Protein AF-A0A366DPI9-F1 (afdb_monomer_lite)

Sequence (278 aa):
MVLIVDHRTVINDPAIQSYIDTGQIQLIRKELDTPDYPHHEPIKYLRMPPGSEDGGTAWMDDLPVRYVDGQRGFDRRIMEELAAVGVPCYTLGDLANGPRTIPQGIPIFVDWLADLEKRIPGPESEHRAIIRSGLIRNLIDPAARGNQQAIDLLIAQMRRQPPLPTRTQDWACLALRTIATGKNFDQIAGLLAELPVGSPTIPLVEYLGKVKTARSRDIAVKYLGGPTREAAIKALVQMKAPDVRHLIEPFLDDPHPPVRKQALRAMEKLPPPEPAPA

pLDDT: mean 91.09, std 12.17, range [36.0, 98.88]

Structure (mmCIF, N/CA/C/O backbone):
data_AF-A0A366DPI9-F1
#
_entry.id   AF-A0A366DPI9-F1
#
loop_
_atom_site.group_PDB
_atom_site.id
_atom_site.type_symbol
_atom_site.label_atom_id
_atom_site.label_alt_id
_atom_site.label_comp_id
_atom_site.label_asym_id
_atom_site.label_entity_id
_atom_site.label_seq_id
_atom_site.pdbx_PDB_ins_code
_atom_site.Cartn_x
_atom_site.Cartn_y
_atom_site.Cartn_z
_atom_site.occupancy
_atom_site.B_iso_or_equiv
_atom_site.auth_seq_id
_atom_site.auth_comp_id
_atom_site.auth_asym_id
_atom_site.auth_atom_id
_atom_site.pdbx_PDB_model_num
ATOM 1 N N . MET A 1 1 ? -17.548 -22.401 -43.531 1.00 85.62 1 MET A N 1
ATOM 2 C CA . MET A 1 1 ? -17.398 -21.999 -42.108 1.00 85.62 1 MET A CA 1
ATOM 3 C C . MET A 1 1 ? -16.762 -20.615 -42.073 1.00 85.62 1 MET A C 1
ATOM 5 O O . MET A 1 1 ? -15.995 -20.331 -42.979 1.00 85.62 1 MET A O 1
ATOM 9 N N . VAL A 1 2 ? -17.084 -19.739 -41.120 1.00 84.69 2 VAL A N 1
ATOM 10 C CA . VAL A 1 2 ? -16.477 -18.393 -41.051 1.00 84.69 2 VAL A CA 1
ATOM 11 C C . VAL A 1 2 ? -15.578 -18.324 -39.826 1.00 84.69 2 VAL A C 1
ATOM 13 O O . VAL A 1 2 ? -16.026 -18.633 -38.725 1.00 84.69 2 VAL A O 1
ATOM 16 N N . LEU A 1 3 ? -14.322 -17.937 -40.028 1.00 84.50 3 LEU A N 1
ATOM 17 C CA . LEU A 1 3 ? -13.358 -17.702 -38.960 1.00 84.50 3 LEU A CA 1
ATOM 18 C C . LEU A 1 3 ? -13.068 -16.201 -38.914 1.00 84.50 3 LEU A C 1
ATOM 20 O O . LEU A 1 3 ? -12.547 -15.645 -39.878 1.00 84.50 3 LEU A O 1
ATOM 24 N N . ILE A 1 4 ? -13.437 -15.545 -37.814 1.00 84.06 4 ILE A N 1
ATOM 25 C CA . ILE A 1 4 ? -13.185 -14.116 -37.601 1.00 84.06 4 ILE A CA 1
ATOM 26 C C . ILE A 1 4 ? -12.001 -13.985 -36.648 1.00 84.06 4 ILE A C 1
ATOM 28 O O . ILE A 1 4 ? -12.038 -14.543 -35.553 1.00 84.06 4 ILE A O 1
ATOM 32 N N . VAL A 1 5 ? -10.959 -13.263 -37.056 1.00 81.38 5 VAL A N 1
ATOM 33 C CA . VAL A 1 5 ? -9.752 -13.043 -36.242 1.00 81.38 5 VAL A CA 1
ATOM 34 C C . VAL A 1 5 ? -9.362 -11.573 -36.237 1.00 81.38 5 VAL A C 1
ATOM 36 O O . VAL A 1 5 ? -9.678 -10.844 -37.183 1.00 81.38 5 VAL A O 1
ATOM 39 N N . ASP A 1 6 ? -8.636 -11.160 -35.195 1.00 81.56 6 ASP A N 1
ATOM 40 C CA . ASP A 1 6 ? -7.966 -9.861 -35.193 1.00 81.56 6 ASP A CA 1
ATOM 41 C C . ASP A 1 6 ? -6.991 -9.764 -36.375 1.00 81.56 6 ASP A C 1
ATOM 43 O O . ASP A 1 6 ? -6.299 -10.736 -36.701 1.00 81.56 6 ASP A O 1
ATOM 47 N N . HIS A 1 7 ? -6.904 -8.589 -37.000 1.00 80.12 7 HIS A N 1
ATOM 48 C CA . HIS A 1 7 ? -6.021 -8.344 -38.141 1.00 80.12 7 HIS A CA 1
ATOM 49 C C . HIS A 1 7 ? -4.545 -8.705 -37.883 1.00 80.12 7 HIS A C 1
ATOM 51 O O . HIS A 1 7 ? -3.866 -9.125 -38.822 1.00 80.12 7 HIS A O 1
ATOM 57 N N . ARG A 1 8 ? -4.077 -8.629 -36.629 1.00 75.31 8 ARG A N 1
ATOM 58 C CA . ARG A 1 8 ? -2.708 -8.953 -36.183 1.00 75.31 8 ARG A CA 1
ATOM 59 C C . ARG A 1 8 ? -2.503 -10.433 -35.864 1.00 75.31 8 ARG A C 1
ATOM 61 O O . ARG A 1 8 ? -1.368 -10.865 -35.677 1.00 75.31 8 ARG A O 1
ATOM 68 N N . THR A 1 9 ? -3.572 -11.226 -35.796 1.00 79.19 9 THR A N 1
ATOM 69 C CA . THR A 1 9 ? -3.468 -12.656 -35.479 1.00 79.19 9 THR A CA 1
ATOM 70 C C . THR A 1 9 ? -2.803 -13.413 -36.629 1.00 79.19 9 THR A C 1
ATOM 72 O O . THR A 1 9 ? -3.271 -13.384 -37.776 1.00 79.19 9 THR A O 1
ATOM 75 N N . VAL A 1 10 ? -1.720 -14.127 -36.314 1.00 84.50 10 VAL A N 1
ATOM 76 C CA . VAL A 1 10 ? -1.028 -15.029 -37.243 1.00 84.50 10 VAL A CA 1
ATOM 77 C C . VAL A 1 10 ? -1.572 -16.447 -37.055 1.00 84.50 10 VAL A C 1
ATOM 79 O O . VAL A 1 10 ? -1.519 -16.993 -35.954 1.00 84.50 10 VAL A O 1
ATOM 82 N N . ILE A 1 11 ? -2.113 -17.043 -38.121 1.00 85.00 11 ILE A N 1
ATOM 83 C CA . ILE A 1 11 ? -2.592 -18.433 -38.114 1.00 85.00 11 ILE A CA 1
ATOM 84 C C . ILE A 1 11 ? -1.409 -19.331 -38.478 1.00 85.00 11 ILE A C 1
ATOM 86 O O . ILE A 1 11 ? -0.959 -19.320 -39.616 1.00 85.00 11 ILE A O 1
ATOM 90 N N . ASN A 1 12 ? -0.908 -20.092 -37.504 1.00 86.44 12 ASN A N 1
ATOM 91 C CA . ASN A 1 12 ? 0.262 -20.965 -37.671 1.00 86.44 12 ASN A CA 1
ATOM 92 C C . ASN A 1 12 ? -0.094 -22.458 -37.776 1.00 86.44 12 ASN A C 1
ATOM 94 O O . ASN A 1 12 ? 0.802 -23.293 -37.866 1.00 86.44 12 ASN A O 1
ATOM 98 N N . ASP A 1 13 ? -1.384 -22.805 -37.741 1.00 90.31 13 ASP A N 1
ATOM 99 C CA . ASP A 1 13 ? -1.842 -24.188 -37.874 1.00 90.31 13 ASP A CA 1
ATOM 100 C C . ASP A 1 13 ? -1.992 -24.565 -39.366 1.00 90.31 13 ASP A C 1
ATOM 102 O O . ASP A 1 13 ? -2.818 -23.961 -40.064 1.00 90.31 13 ASP A O 1
ATOM 106 N N . PRO A 1 14 ? -1.233 -25.558 -39.875 1.00 87.25 14 PRO A N 1
ATOM 107 C CA . PRO A 1 14 ? -1.253 -25.924 -41.292 1.00 87.25 14 PRO A CA 1
ATOM 108 C C . PRO A 1 14 ? -2.600 -26.468 -41.780 1.00 87.25 14 PRO A C 1
ATOM 110 O O . PRO A 1 14 ? -2.950 -26.285 -42.947 1.00 87.25 14 PRO A O 1
ATOM 113 N N . ALA A 1 15 ? -3.368 -27.132 -40.911 1.00 89.62 15 ALA A N 1
ATOM 114 C CA . ALA A 1 15 ? -4.671 -27.677 -41.274 1.00 89.62 15 ALA A CA 1
ATOM 115 C C . ALA A 1 15 ? -5.698 -26.549 -41.426 1.00 89.62 15 ALA A C 1
ATOM 117 O O . ALA A 1 15 ? -6.449 -26.520 -42.400 1.00 89.62 15 ALA A O 1
ATOM 118 N N . ILE A 1 16 ? -5.679 -25.571 -40.514 1.00 85.31 16 ILE A N 1
ATOM 119 C CA . ILE A 1 16 ? -6.535 -24.380 -40.609 1.00 85.31 16 ILE A CA 1
ATOM 120 C C . ILE A 1 16 ? -6.183 -23.562 -41.856 1.00 85.31 16 ILE A C 1
ATOM 122 O O . ILE A 1 16 ? -7.090 -23.119 -42.561 1.00 85.31 16 ILE A O 1
ATOM 126 N N . GLN A 1 17 ? -4.893 -23.409 -42.169 1.00 89.56 17 GLN A N 1
ATOM 127 C CA . GLN A 1 17 ? -4.457 -22.704 -43.374 1.00 89.56 17 GLN A CA 1
ATOM 128 C C . GLN A 1 17 ? -4.961 -23.398 -44.649 1.00 89.56 17 GLN A C 1
ATOM 130 O O . GLN A 1 17 ? -5.560 -22.749 -45.501 1.00 89.56 17 GLN A O 1
ATOM 135 N N . SER A 1 18 ? -4.841 -24.727 -44.734 1.00 91.62 18 SER A N 1
ATOM 136 C CA . SER A 1 18 ? -5.353 -25.501 -45.873 1.00 91.62 18 SER A CA 1
ATOM 137 C C . SER A 1 18 ? -6.870 -25.351 -46.064 1.00 91.62 18 SER A C 1
ATOM 139 O O . SER A 1 18 ? -7.354 -25.239 -47.193 1.00 91.62 18 SER A O 1
ATOM 141 N N . TYR A 1 19 ? -7.641 -25.291 -44.976 1.00 93.56 19 TYR A N 1
ATOM 142 C CA . TYR A 1 19 ? -9.087 -25.066 -45.051 1.00 93.56 19 TYR A CA 1
ATOM 143 C C . TYR A 1 19 ? -9.467 -23.644 -45.481 1.00 93.56 19 TYR A C 1
ATOM 145 O O . TYR A 1 19 ? -10.516 -23.457 -46.102 1.00 93.56 19 TYR A O 1
ATOM 153 N N . ILE A 1 20 ? -8.627 -22.648 -45.191 1.00 89.81 20 ILE A N 1
ATOM 154 C CA . ILE A 1 20 ? -8.785 -21.285 -45.714 1.00 89.81 20 ILE A CA 1
ATOM 155 C C . ILE A 1 20 ? -8.476 -21.269 -47.215 1.00 89.81 20 ILE A C 1
ATOM 157 O O . ILE A 1 20 ? -9.289 -20.789 -48.003 1.00 89.81 20 ILE A O 1
ATOM 161 N N . ASP A 1 21 ? -7.351 -21.860 -47.620 1.00 90.44 21 ASP A N 1
ATOM 162 C CA . ASP A 1 21 ? -6.882 -21.861 -49.012 1.00 90.44 21 ASP A CA 1
ATOM 163 C C . ASP A 1 21 ? -7.845 -22.604 -49.956 1.00 90.44 21 ASP A C 1
ATOM 165 O O . ASP A 1 21 ? -8.036 -22.216 -51.106 1.00 90.44 21 ASP A O 1
ATOM 169 N N . THR A 1 22 ? -8.498 -23.659 -49.460 1.00 93.50 22 THR A N 1
ATOM 170 C CA . THR A 1 22 ? -9.506 -24.441 -50.204 1.00 93.50 22 THR A CA 1
ATOM 171 C C . THR A 1 22 ? -10.903 -23.809 -50.189 1.00 93.50 22 THR A C 1
ATOM 173 O O . THR A 1 22 ? -11.836 -24.362 -50.773 1.00 93.50 22 THR A O 1
ATOM 176 N N . GLY A 1 23 ? -11.081 -22.666 -49.517 1.00 88.62 23 GLY A N 1
ATOM 177 C CA . GLY A 1 23 ? -12.358 -21.955 -49.418 1.00 88.62 23 GLY A CA 1
ATOM 178 C C . GLY A 1 23 ? -13.393 -22.622 -48.504 1.00 88.62 23 GLY A C 1
ATOM 179 O O . GLY A 1 23 ? -14.540 -22.177 -48.445 1.00 88.62 23 GLY A O 1
ATOM 180 N N . GLN A 1 24 ? -13.018 -23.668 -47.763 1.00 91.31 24 GLN A N 1
ATOM 181 C CA . GLN A 1 24 ? -13.893 -24.303 -46.770 1.00 91.31 24 GLN A CA 1
ATOM 182 C C . GLN A 1 24 ? -14.121 -23.389 -45.551 1.00 91.31 24 GLN A C 1
ATOM 184 O O . GLN A 1 24 ? -15.201 -23.394 -44.936 1.00 91.31 24 GLN A O 1
ATOM 189 N N . ILE A 1 25 ? -13.123 -22.560 -45.234 1.00 93.88 25 ILE A N 1
ATOM 190 C CA . ILE A 1 25 ? -13.189 -21.493 -44.240 1.00 93.88 25 ILE A CA 1
ATOM 191 C C . ILE A 1 25 ? -13.056 -20.141 -44.934 1.00 93.88 25 ILE A C 1
ATOM 193 O O . ILE A 1 25 ? -12.047 -19.838 -45.560 1.00 93.88 25 ILE A O 1
ATOM 197 N N . GLN A 1 26 ? -14.052 -19.284 -44.745 1.00 91.38 26 GLN A N 1
ATOM 198 C CA . GLN A 1 26 ? -13.932 -17.872 -45.062 1.00 91.38 26 GLN A CA 1
ATOM 199 C C . GLN A 1 26 ? -13.258 -17.165 -43.882 1.00 91.38 26 GLN A C 1
ATOM 201 O O . GLN A 1 26 ? -13.844 -17.058 -42.801 1.00 91.38 26 GLN A O 1
ATOM 206 N N . LEU A 1 27 ? -12.021 -16.706 -44.080 1.00 88.00 27 LEU A N 1
ATOM 207 C CA . LEU A 1 27 ? -11.303 -15.901 -43.096 1.00 88.00 27 LEU A CA 1
ATOM 208 C C . LEU A 1 27 ? -11.738 -14.438 -43.213 1.00 88.00 27 LEU A C 1
ATOM 210 O O . LEU A 1 27 ? -11.545 -13.808 -44.251 1.00 88.00 27 LEU A O 1
ATOM 214 N N . ILE A 1 28 ? -12.276 -13.884 -42.132 1.00 85.69 28 ILE A N 1
ATOM 215 C CA . ILE A 1 28 ? -12.568 -12.457 -42.018 1.00 85.69 28 ILE A CA 1
ATOM 216 C C . ILE A 1 28 ? -11.593 -11.873 -41.002 1.00 85.69 28 ILE A C 1
ATOM 218 O O . ILE A 1 28 ? -11.674 -12.149 -39.806 1.00 85.69 28 ILE A O 1
ATOM 222 N N . ARG A 1 29 ? -10.656 -11.057 -41.485 1.00 82.38 29 ARG A N 1
ATOM 223 C CA . ARG A 1 29 ? -9.792 -10.253 -40.619 1.00 82.38 29 ARG A CA 1
ATOM 224 C C . ARG A 1 29 ? -10.546 -8.983 -40.273 1.00 82.38 29 ARG A C 1
ATOM 226 O O . ARG A 1 29 ? -10.798 -8.163 -41.152 1.00 82.38 29 ARG A O 1
ATOM 233 N N . LYS A 1 30 ? -10.935 -8.851 -39.012 1.00 74.81 30 LYS A N 1
ATOM 234 C CA . LYS A 1 30 ? -11.547 -7.631 -38.497 1.00 74.81 30 LYS A CA 1
ATOM 235 C C . LYS A 1 30 ? -10.539 -6.961 -37.574 1.00 74.81 30 LYS A C 1
ATOM 237 O O . LYS A 1 30 ? -9.776 -7.635 -36.886 1.00 74.81 30 LYS A O 1
ATOM 242 N N . GLU A 1 31 ? -10.539 -5.640 -37.550 1.00 61.97 31 GLU A N 1
ATOM 243 C CA . GLU A 1 31 ? -10.080 -4.933 -36.364 1.00 61.97 31 GLU A CA 1
ATOM 244 C C . GLU A 1 31 ? -11.070 -5.329 -35.261 1.00 61.97 31 GLU A C 1
ATOM 246 O O . GLU A 1 31 ? -12.243 -4.947 -35.295 1.00 61.97 31 GLU A O 1
ATOM 251 N N . LEU A 1 32 ? -10.672 -6.278 -34.407 1.00 56.38 32 LEU A N 1
ATOM 252 C CA . LEU A 1 32 ? -11.458 -6.548 -33.216 1.00 56.38 32 LEU A CA 1
ATOM 253 C C . LEU A 1 32 ? -11.290 -5.290 -32.390 1.00 56.38 32 LEU A C 1
ATOM 255 O O . LEU A 1 32 ? -10.151 -4.913 -32.117 1.00 56.38 32 LEU A O 1
ATOM 259 N N . ASP A 1 33 ? -12.406 -4.622 -32.093 1.00 47.53 33 ASP A N 1
ATOM 260 C CA . ASP A 1 33 ? -12.415 -3.420 -31.275 1.00 47.53 33 ASP A CA 1
ATOM 261 C C . ASP A 1 33 ? -11.472 -3.684 -30.101 1.00 47.53 33 ASP A C 1
ATOM 263 O O . ASP A 1 33 ? -11.704 -4.597 -29.297 1.00 47.53 33 ASP A O 1
ATOM 267 N N . THR A 1 34 ? -10.359 -2.941 -30.044 1.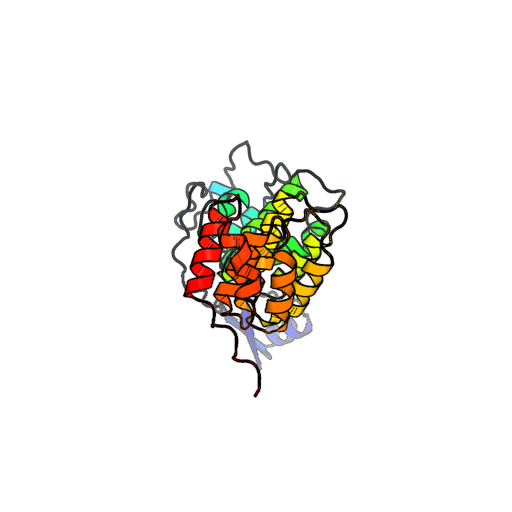00 46.28 34 THR A N 1
ATOM 268 C CA . THR A 1 34 ? -9.633 -2.782 -28.787 1.00 46.28 34 THR A CA 1
ATOM 269 C C . THR A 1 34 ? -10.720 -2.541 -27.756 1.00 46.28 34 THR A C 1
ATOM 271 O O . THR A 1 34 ? -11.562 -1.683 -28.045 1.00 46.28 34 THR A O 1
ATOM 274 N N . PRO A 1 35 ? -10.794 -3.314 -26.649 1.00 38.19 35 PRO A N 1
ATOM 275 C CA . PRO A 1 35 ? -11.822 -3.079 -25.647 1.00 38.19 35 PRO A CA 1
ATOM 276 C C . PRO A 1 35 ? -11.840 -1.580 -25.431 1.00 38.19 35 PRO A C 1
ATOM 278 O O . PRO A 1 35 ? -10.761 -1.011 -25.260 1.00 38.19 35 PRO A O 1
ATOM 281 N N . ASP A 1 36 ? -13.015 -0.985 -25.628 1.00 36.00 36 ASP A N 1
ATOM 282 C CA . ASP A 1 36 ? -13.258 0.451 -25.620 1.00 36.00 36 ASP A CA 1
ATOM 283 C C . ASP A 1 36 ? -12.851 0.957 -24.233 1.00 36.00 36 ASP A C 1
ATOM 285 O O . ASP A 1 36 ? -13.647 1.059 -23.299 1.00 36.00 36 ASP A O 1
ATOM 289 N N . TYR A 1 37 ? -11.541 1.112 -24.046 1.00 42.09 37 TYR A N 1
ATOM 290 C CA . TYR A 1 37 ? -10.953 1.824 -22.950 1.00 42.09 37 TYR A CA 1
ATOM 291 C C . TYR A 1 37 ? -11.429 3.227 -23.249 1.00 42.09 37 TYR A C 1
ATOM 293 O O . TYR A 1 37 ? -11.017 3.768 -24.280 1.00 42.09 37 TYR A O 1
ATOM 301 N N . PRO A 1 38 ? -12.340 3.782 -22.430 1.00 37.16 38 PRO A N 1
ATOM 302 C CA . PRO A 1 38 ? -12.848 5.116 -22.686 1.00 37.16 38 PRO A CA 1
ATOM 303 C C . PRO A 1 38 ? -11.637 5.994 -22.958 1.00 37.16 38 PRO A C 1
ATOM 305 O O . PRO A 1 38 ? -10.653 5.870 -22.226 1.00 37.16 38 PRO A O 1
ATOM 308 N N . HIS A 1 39 ? -11.671 6.787 -24.034 1.00 39.22 39 HIS A N 1
ATOM 309 C CA . HIS A 1 39 ? -10.627 7.758 -24.340 1.00 39.22 39 HIS A CA 1
ATOM 310 C C . HIS A 1 39 ? -10.396 8.603 -23.085 1.00 39.22 39 HIS A C 1
ATOM 312 O O . HIS A 1 39 ? -11.114 9.563 -22.806 1.00 39.22 39 HIS A O 1
ATOM 318 N N . HIS A 1 40 ? -9.453 8.171 -22.258 1.00 47.16 40 HIS A N 1
ATOM 319 C CA . HIS A 1 40 ? -9.091 8.863 -21.050 1.00 47.16 40 HIS A CA 1
ATOM 320 C C . HIS A 1 40 ? -8.340 10.088 -21.543 1.00 47.16 40 HIS A C 1
ATOM 322 O O . HIS A 1 40 ? -7.416 9.952 -22.347 1.00 47.16 40 HIS A O 1
ATOM 328 N N . GLU A 1 41 ? -8.763 11.278 -21.112 1.00 52.12 41 GLU A N 1
ATOM 329 C CA . GLU A 1 41 ? -7.976 12.484 -21.355 1.00 52.12 41 GLU A CA 1
ATOM 330 C C . GLU A 1 41 ? -6.501 12.188 -21.029 1.00 52.12 41 GLU A C 1
ATOM 332 O O . GLU A 1 41 ? -6.236 11.567 -19.988 1.00 52.12 41 GLU A O 1
ATOM 337 N N . PRO A 1 42 ? -5.550 12.589 -21.895 1.00 60.19 42 PRO A N 1
ATOM 338 C CA . PRO A 1 42 ? -4.136 12.350 -21.655 1.00 60.19 42 PRO A CA 1
ATOM 339 C C . PRO A 1 42 ? -3.759 12.837 -20.257 1.00 60.19 42 PRO A C 1
ATOM 341 O O . PRO A 1 42 ? -3.975 14.002 -19.906 1.00 60.19 42 PRO A O 1
ATOM 344 N N . ILE A 1 43 ? -3.227 11.933 -19.434 1.00 65.31 43 ILE A N 1
ATOM 345 C CA . ILE A 1 43 ? -2.857 12.250 -18.059 1.00 65.31 43 ILE A CA 1
ATOM 346 C C . ILE A 1 43 ? -1.662 13.207 -18.116 1.00 65.31 43 ILE A C 1
ATOM 348 O O . ILE A 1 43 ? -0.541 12.788 -18.381 1.00 65.31 43 ILE A O 1
ATOM 352 N N . LYS A 1 44 ? -1.887 14.497 -17.851 1.00 71.50 44 LYS A N 1
ATOM 353 C CA . LYS A 1 44 ? -0.816 15.502 -17.775 1.00 71.50 44 LYS A CA 1
ATOM 354 C C . LYS A 1 44 ? -0.255 15.575 -16.363 1.00 71.50 44 LYS A C 1
ATOM 356 O O . LYS A 1 44 ? -1.003 15.730 -15.397 1.00 71.50 44 LYS A O 1
ATOM 361 N N . TYR A 1 45 ? 1.065 15.509 -16.235 1.00 77.69 45 TYR A N 1
ATOM 362 C CA . TYR A 1 45 ? 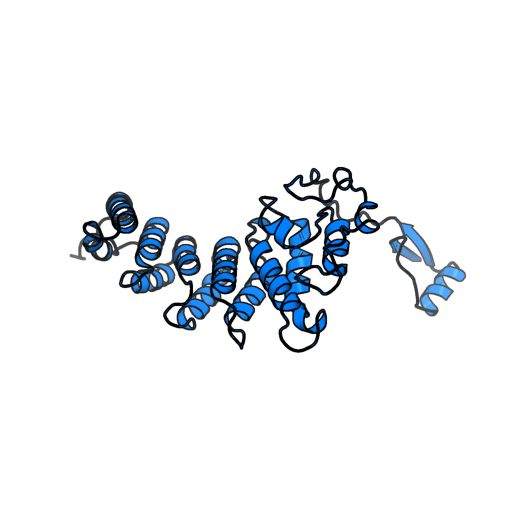1.727 15.602 -14.939 1.00 77.69 45 TYR A CA 1
ATOM 363 C C . TYR A 1 45 ? 3.161 16.131 -15.040 1.00 77.69 45 TYR A C 1
ATOM 365 O O . TYR A 1 45 ? 3.772 16.200 -16.106 1.00 77.69 45 TYR A O 1
ATOM 373 N N . LEU A 1 46 ? 3.693 16.553 -13.893 1.00 69.12 46 LEU A N 1
ATOM 374 C CA . LEU A 1 46 ? 5.033 17.115 -13.785 1.00 69.12 46 LEU A CA 1
ATOM 375 C C . LEU A 1 46 ? 6.085 16.055 -14.166 1.00 69.12 46 LEU A C 1
ATOM 377 O O . LEU A 1 46 ? 6.077 14.970 -13.595 1.00 69.12 46 LEU A O 1
ATOM 381 N N . ARG A 1 47 ? 7.027 16.409 -15.056 1.00 80.12 47 ARG A N 1
ATOM 382 C CA . ARG A 1 47 ? 8.091 15.533 -15.614 1.00 80.12 47 ARG A CA 1
ATOM 383 C C . ARG A 1 47 ? 7.642 14.505 -16.653 1.00 80.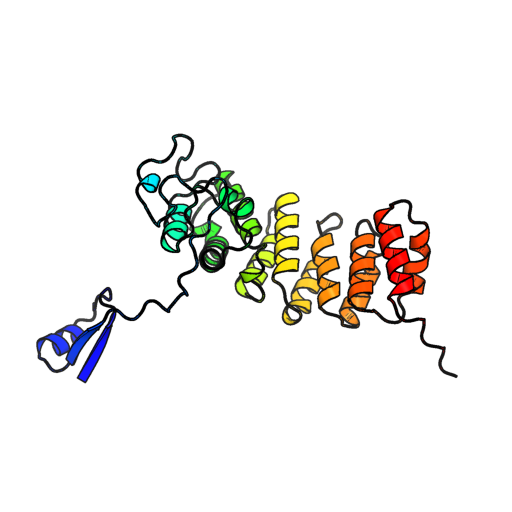12 47 ARG A C 1
ATOM 385 O O . ARG A 1 47 ? 8.426 13.619 -16.992 1.00 80.12 47 ARG A O 1
ATOM 392 N N . MET A 1 48 ? 6.434 14.646 -17.187 1.00 84.88 48 MET A N 1
ATOM 393 C CA . MET A 1 48 ? 6.049 13.922 -18.393 1.00 84.88 48 MET A CA 1
ATOM 394 C C . MET A 1 48 ? 7.064 14.206 -19.528 1.00 84.88 48 MET A C 1
ATOM 396 O O . MET A 1 48 ? 7.551 15.340 -19.623 1.00 84.88 48 MET A O 1
ATOM 400 N N . PRO A 1 49 ? 7.444 13.206 -20.345 1.00 89.06 49 PRO A N 1
ATOM 401 C CA . PRO A 1 49 ? 8.389 13.402 -21.439 1.00 89.06 49 PRO A CA 1
ATOM 402 C C . PRO A 1 49 ? 7.917 14.483 -22.426 1.00 89.06 49 PRO A C 1
ATOM 404 O O . PRO A 1 49 ? 6.749 14.457 -22.820 1.00 89.06 49 PRO A O 1
ATOM 407 N N . PRO A 1 50 ? 8.784 15.424 -22.846 1.00 87.06 50 PRO A N 1
ATOM 408 C CA . PRO A 1 50 ? 8.403 16.449 -23.816 1.00 87.06 50 PRO A CA 1
ATOM 409 C C . PRO A 1 50 ? 7.954 15.832 -25.144 1.00 87.06 50 PRO A C 1
ATOM 411 O O . PRO A 1 50 ? 8.624 14.943 -25.661 1.00 87.06 50 PRO A O 1
ATOM 414 N N . GLY A 1 51 ? 6.852 16.315 -25.715 1.00 84.31 51 GLY A N 1
ATOM 415 C CA . GLY A 1 51 ? 6.317 15.809 -26.983 1.00 84.31 51 GLY A CA 1
ATOM 416 C C . GLY A 1 51 ? 5.460 14.548 -26.844 1.00 84.31 51 GLY A C 1
ATOM 417 O O . GLY A 1 51 ? 5.075 13.967 -27.857 1.00 84.31 51 GLY A O 1
ATOM 418 N N . SER A 1 52 ? 5.157 14.117 -25.616 1.00 86.25 52 SER A N 1
ATOM 419 C CA . SER A 1 52 ? 4.249 12.995 -25.341 1.00 86.25 52 SER A CA 1
ATOM 420 C C . SER A 1 52 ? 2.807 13.423 -25.038 1.00 86.25 52 SER A C 1
ATOM 422 O O . SER A 1 52 ? 1.933 12.569 -24.904 1.00 86.25 52 SER A O 1
ATOM 424 N N . GLU A 1 53 ? 2.541 14.734 -24.968 1.00 79.12 53 GLU A N 1
ATOM 425 C CA . GLU A 1 53 ? 1.261 15.334 -24.566 1.00 79.12 53 GLU A CA 1
ATOM 426 C C . GLU A 1 53 ? 0.071 14.864 -25.413 1.00 79.12 53 GLU A C 1
ATOM 428 O O . GLU A 1 53 ? -1.027 14.715 -24.878 1.00 79.12 53 GLU A O 1
ATOM 433 N N . ASP A 1 54 ? 0.316 14.598 -26.698 1.00 76.88 54 ASP A N 1
ATOM 434 C CA . ASP A 1 54 ? -0.684 14.176 -27.684 1.00 76.88 54 ASP A CA 1
ATOM 435 C C . ASP A 1 54 ? -0.404 12.751 -28.209 1.00 76.88 54 ASP A C 1
ATOM 437 O O . ASP A 1 54 ? -0.740 12.406 -29.341 1.00 76.88 54 ASP A O 1
ATOM 441 N N . GLY A 1 55 ? 0.261 11.917 -27.398 1.00 76.75 55 GLY A N 1
ATOM 442 C CA . GLY A 1 55 ? 0.602 10.533 -27.755 1.00 76.75 55 GLY A CA 1
ATOM 443 C C . GLY A 1 55 ? 1.844 10.389 -28.640 1.00 76.75 55 GLY A C 1
ATOM 444 O O . GLY A 1 55 ? 2.089 9.316 -29.189 1.00 76.75 55 GLY A O 1
ATOM 445 N N . GLY A 1 56 ? 2.643 11.449 -28.783 1.00 82.75 56 GLY A N 1
ATOM 446 C CA . GLY A 1 56 ? 3.903 11.394 -29.518 1.00 82.75 56 GLY A CA 1
ATOM 447 C C . GLY A 1 56 ? 4.922 10.459 -28.858 1.00 82.75 56 GLY A C 1
ATOM 448 O O . GLY A 1 56 ? 5.039 10.387 -27.634 1.00 82.75 56 GLY A O 1
ATOM 449 N N . THR A 1 57 ? 5.681 9.741 -29.686 1.00 87.94 57 THR A N 1
ATOM 450 C CA . THR A 1 57 ? 6.649 8.716 -29.256 1.00 87.94 57 THR A CA 1
ATOM 451 C C . THR A 1 57 ? 8.106 9.098 -29.503 1.00 87.94 57 THR A C 1
ATOM 453 O O . THR A 1 57 ? 8.994 8.416 -29.007 1.00 87.94 57 THR A O 1
ATOM 456 N N . ALA A 1 58 ? 8.369 10.197 -30.220 1.00 88.12 58 ALA A N 1
ATOM 457 C CA . ALA A 1 58 ? 9.718 10.613 -30.625 1.00 88.12 58 ALA A CA 1
ATOM 458 C C . ALA A 1 58 ? 10.683 10.826 -29.442 1.00 88.12 58 ALA A C 1
ATOM 460 O O . ALA A 1 58 ? 11.886 10.624 -29.570 1.00 88.12 58 ALA A O 1
ATOM 461 N N . TRP A 1 59 ? 10.159 11.178 -28.267 1.00 90.94 59 TRP A N 1
ATOM 462 C CA . TRP A 1 59 ? 10.941 11.316 -27.035 1.00 90.94 59 TRP A CA 1
ATOM 463 C C . TRP A 1 59 ? 11.598 10.005 -26.575 1.00 90.94 59 TRP A C 1
ATOM 465 O O . TRP A 1 59 ? 12.573 10.048 -25.830 1.00 90.94 59 TRP A O 1
ATOM 475 N N . MET A 1 60 ? 11.085 8.844 -27.002 1.00 92.62 60 MET A N 1
ATOM 476 C CA . MET A 1 60 ? 11.680 7.540 -26.685 1.00 92.62 60 MET A CA 1
ATOM 477 C C . MET A 1 60 ? 12.967 7.277 -27.479 1.00 92.62 60 MET A C 1
ATOM 479 O O . MET A 1 60 ? 13.789 6.467 -27.047 1.00 92.62 60 MET A O 1
ATOM 483 N N . ASP A 1 61 ? 13.155 7.972 -28.604 1.00 91.00 61 ASP A N 1
ATOM 484 C CA . ASP A 1 61 ? 14.359 7.883 -29.437 1.00 91.00 61 ASP A CA 1
ATOM 485 C C . ASP A 1 61 ? 15.421 8.927 -29.048 1.00 91.00 61 ASP A C 1
ATOM 487 O O . ASP A 1 61 ? 16.604 8.731 -29.323 1.00 91.00 61 ASP A O 1
ATOM 491 N N . ASP A 1 62 ? 15.021 9.997 -28.353 1.00 89.12 62 ASP A N 1
ATOM 492 C CA . ASP A 1 62 ? 15.896 11.072 -27.864 1.00 89.12 62 ASP A CA 1
ATOM 493 C C . ASP A 1 62 ? 15.909 11.129 -26.326 1.00 89.12 62 ASP A C 1
ATOM 495 O O . ASP A 1 62 ? 15.458 12.083 -25.684 1.00 89.12 62 ASP A O 1
ATOM 499 N N . LEU A 1 63 ? 16.394 10.047 -25.707 1.00 91.19 63 LEU A N 1
ATOM 500 C CA . LEU A 1 63 ? 16.449 9.941 -24.251 1.00 91.19 63 LEU A CA 1
ATOM 501 C C . LEU A 1 63 ? 17.511 10.890 -23.664 1.00 91.19 63 LEU A C 1
ATOM 503 O O . LEU A 1 63 ? 18.677 10.845 -24.068 1.00 91.19 63 LEU A O 1
ATOM 507 N N . PRO A 1 64 ? 17.178 11.678 -22.621 1.00 91.25 64 PRO A N 1
ATOM 508 C CA . PRO A 1 64 ? 18.177 12.447 -21.891 1.00 91.25 64 PRO A CA 1
ATOM 509 C C . PRO A 1 64 ? 19.323 11.560 -21.386 1.00 91.25 64 PRO A C 1
ATOM 511 O O . PRO A 1 64 ? 19.072 10.535 -20.760 1.00 91.25 64 PRO A O 1
ATOM 514 N N . VAL A 1 65 ? 20.575 12.015 -21.540 1.00 91.94 65 VAL A N 1
ATOM 515 C CA . VAL A 1 65 ? 21.827 11.264 -21.246 1.00 91.94 65 VAL A CA 1
ATOM 516 C C . VAL A 1 65 ? 21.863 10.583 -19.868 1.00 91.94 65 VAL A C 1
ATOM 518 O O . VAL A 1 65 ? 22.568 9.600 -19.657 1.00 91.94 65 VAL A O 1
ATOM 521 N N . ARG A 1 66 ? 21.104 11.097 -18.897 1.00 91.38 66 ARG A N 1
ATOM 522 C CA . ARG A 1 66 ? 21.003 10.523 -17.547 1.00 91.38 66 ARG A CA 1
ATOM 523 C C . ARG A 1 66 ? 20.217 9.204 -17.473 1.00 91.38 66 ARG A C 1
ATOM 525 O O . ARG A 1 66 ? 20.321 8.529 -16.451 1.00 91.38 66 ARG A O 1
ATOM 532 N N . TYR A 1 67 ? 19.415 8.873 -18.482 1.00 94.56 67 TYR A N 1
ATOM 533 C CA . TYR A 1 67 ? 18.620 7.650 -18.541 1.00 94.56 67 TYR A CA 1
ATOM 534 C C . TYR A 1 67 ? 19.374 6.594 -19.340 1.00 94.56 67 TYR A C 1
ATOM 536 O O . TYR A 1 67 ? 19.446 6.640 -20.564 1.00 94.56 67 TYR A O 1
ATOM 544 N N . VAL A 1 68 ? 19.962 5.649 -18.614 1.00 95.75 68 VAL A N 1
ATOM 545 C CA . VAL A 1 68 ? 20.686 4.512 -19.180 1.00 95.75 68 VAL A CA 1
ATOM 546 C C . VAL A 1 68 ? 19.914 3.258 -18.817 1.00 95.75 68 VAL A C 1
ATOM 548 O O . VAL A 1 68 ? 19.646 3.031 -17.634 1.00 95.75 68 VAL A O 1
ATOM 551 N N . ASP A 1 69 ? 19.530 2.477 -19.826 1.00 96.75 69 ASP A N 1
ATOM 552 C CA . ASP A 1 69 ? 18.738 1.263 -19.629 1.00 96.75 69 ASP A CA 1
ATOM 553 C C . ASP A 1 69 ? 19.404 0.304 -18.628 1.00 96.75 69 ASP A C 1
ATOM 555 O O . ASP A 1 69 ? 20.628 0.145 -18.601 1.00 96.75 69 ASP A O 1
ATOM 559 N N . GLY A 1 70 ? 18.589 -0.286 -17.753 1.00 96.06 70 GLY A N 1
ATOM 560 C CA . GLY A 1 70 ? 19.039 -1.178 -16.686 1.00 96.06 70 GLY A CA 1
ATOM 561 C C . GLY A 1 70 ? 19.795 -0.493 -15.538 1.00 96.06 70 GLY A C 1
ATOM 562 O O . GLY A 1 70 ? 20.382 -1.182 -14.701 1.00 96.06 70 GLY A O 1
ATOM 563 N N . GLN A 1 71 ? 19.805 0.845 -15.452 1.00 95.88 71 GLN A N 1
ATOM 564 C CA . GLN A 1 71 ? 20.523 1.581 -14.402 1.00 95.88 71 GLN A CA 1
ATOM 565 C C . GLN A 1 71 ? 19.614 2.510 -13.600 1.00 95.88 71 GLN A C 1
ATOM 567 O O . GLN A 1 71 ? 18.673 3.096 -14.121 1.00 95.88 71 GLN A O 1
ATOM 572 N N . ARG A 1 72 ? 19.899 2.654 -12.297 1.00 93.38 72 ARG A N 1
ATOM 573 C CA . ARG A 1 72 ? 19.295 3.665 -11.397 1.00 93.38 72 ARG A CA 1
ATOM 574 C C . ARG A 1 72 ? 17.758 3.760 -11.470 1.00 93.38 72 ARG A C 1
ATOM 576 O O . ARG A 1 72 ? 17.191 4.842 -11.351 1.00 93.38 72 ARG A O 1
ATOM 583 N N . GLY A 1 73 ? 17.085 2.624 -11.670 1.00 94.94 73 GLY A N 1
ATOM 584 C CA . GLY A 1 73 ? 15.625 2.550 -11.786 1.00 94.94 73 GLY A CA 1
ATOM 585 C C . GLY A 1 73 ? 15.017 3.012 -13.114 1.00 94.94 73 GLY A C 1
ATOM 586 O O . GLY A 1 73 ? 13.802 3.179 -13.175 1.00 94.94 73 GLY A O 1
ATOM 587 N N . PHE A 1 74 ? 15.820 3.227 -14.156 1.00 97.25 74 PHE A N 1
ATOM 588 C CA . PHE A 1 74 ? 15.343 3.376 -15.529 1.00 97.25 74 PHE A CA 1
ATOM 589 C C . PHE A 1 74 ? 15.428 2.024 -16.249 1.00 97.25 74 PHE A C 1
ATOM 591 O O . PHE A 1 74 ? 16.520 1.471 -16.383 1.00 97.25 74 PHE A O 1
ATOM 598 N N . ASP A 1 75 ? 14.280 1.484 -16.659 1.00 98.06 75 ASP A N 1
ATOM 599 C CA . ASP A 1 75 ? 14.162 0.271 -17.479 1.00 98.06 75 ASP A CA 1
ATOM 600 C C . ASP A 1 75 ? 13.340 0.625 -18.720 1.00 98.06 75 ASP A C 1
ATOM 602 O O . ASP A 1 75 ? 12.180 1.042 -18.607 1.00 98.06 75 ASP A O 1
ATOM 606 N N . ARG A 1 76 ? 13.954 0.494 -19.898 1.00 96.50 76 ARG A N 1
ATOM 607 C CA . ARG A 1 76 ? 13.355 0.894 -21.174 1.00 96.50 76 ARG A CA 1
ATOM 608 C C . ARG A 1 76 ? 12.077 0.112 -21.473 1.00 96.50 76 ARG A C 1
ATOM 610 O O . ARG A 1 76 ? 11.145 0.675 -22.035 1.00 96.50 76 ARG A O 1
ATOM 617 N N . ARG A 1 77 ? 11.988 -1.145 -21.030 1.00 98.12 77 ARG A N 1
ATOM 618 C CA . ARG A 1 77 ? 10.804 -1.985 -21.260 1.00 98.12 77 ARG A CA 1
ATOM 619 C C . ARG A 1 77 ? 9.601 -1.454 -20.484 1.00 98.12 77 ARG A C 1
ATOM 621 O O . ARG A 1 77 ? 8.528 -1.325 -21.054 1.00 98.12 77 ARG A O 1
ATOM 628 N N . ILE A 1 78 ? 9.788 -1.072 -19.213 1.00 97.81 78 ILE A N 1
ATOM 629 C CA . ILE A 1 78 ? 8.726 -0.433 -18.409 1.00 97.81 78 ILE A CA 1
ATOM 630 C C . ILE A 1 78 ? 8.268 0.870 -19.073 1.00 97.81 78 ILE A C 1
ATOM 632 O O . ILE A 1 78 ? 7.070 1.122 -19.174 1.00 97.81 78 ILE A O 1
ATOM 636 N N . MET A 1 79 ? 9.223 1.696 -19.511 1.00 96.56 79 MET A N 1
ATOM 637 C CA . MET A 1 79 ? 8.957 2.971 -20.183 1.00 96.56 79 MET A CA 1
ATOM 638 C C . MET A 1 79 ? 8.082 2.781 -21.434 1.00 96.56 79 MET A C 1
ATOM 640 O O . MET A 1 79 ? 7.069 3.464 -21.580 1.00 96.56 79 MET A O 1
ATOM 644 N N . GLU A 1 80 ? 8.453 1.843 -22.307 1.00 95.75 80 GLU A N 1
ATOM 645 C CA . GLU A 1 80 ? 7.741 1.545 -23.556 1.00 95.75 80 GLU A CA 1
ATOM 646 C C . GLU A 1 80 ? 6.359 0.926 -23.301 1.00 95.75 80 GLU A C 1
ATOM 648 O O . GLU A 1 80 ? 5.377 1.356 -23.905 1.00 95.75 80 GLU A O 1
ATOM 653 N N . GLU A 1 81 ? 6.252 -0.028 -22.369 1.00 96.94 81 GLU A N 1
ATOM 654 C CA . GLU A 1 81 ? 4.972 -0.644 -21.991 1.00 96.94 81 GLU A CA 1
ATOM 655 C C . GLU A 1 81 ? 3.989 0.400 -21.428 1.00 96.94 81 GLU A C 1
ATOM 657 O O . GLU A 1 81 ? 2.810 0.398 -21.786 1.00 96.94 81 GLU A O 1
ATOM 662 N N . LEU A 1 82 ? 4.463 1.331 -20.590 1.00 95.19 82 LEU A N 1
ATOM 663 C CA . LEU A 1 82 ? 3.631 2.408 -20.042 1.00 95.19 82 LEU A CA 1
ATOM 664 C C . LEU A 1 82 ? 3.235 3.436 -21.109 1.00 95.19 82 LEU A C 1
ATOM 666 O O . LEU A 1 82 ? 2.080 3.864 -21.150 1.00 95.19 82 LEU A O 1
ATOM 670 N N . ALA A 1 83 ? 4.149 3.799 -22.011 1.00 93.31 83 ALA A N 1
ATOM 671 C CA . ALA A 1 83 ? 3.836 4.677 -23.135 1.00 93.31 83 ALA A CA 1
ATOM 672 C C . ALA A 1 83 ? 2.761 4.066 -24.052 1.00 93.31 83 ALA A C 1
ATOM 674 O O . ALA A 1 83 ? 1.832 4.767 -24.454 1.00 93.31 83 ALA A O 1
ATOM 675 N N . ALA A 1 84 ? 2.829 2.755 -24.313 1.00 92.31 84 ALA A N 1
ATOM 676 C CA . ALA A 1 84 ? 1.866 2.037 -25.150 1.00 92.31 84 ALA A CA 1
ATOM 677 C C . ALA A 1 84 ? 0.428 2.057 -24.599 1.00 92.31 84 ALA A C 1
ATOM 679 O O . ALA A 1 84 ? -0.522 1.926 -25.369 1.00 92.31 84 ALA A O 1
ATOM 680 N N . VAL A 1 85 ? 0.254 2.256 -23.288 1.00 91.94 85 VAL A N 1
ATOM 681 C CA . VAL A 1 85 ? -1.062 2.397 -22.640 1.00 91.94 85 VAL A CA 1
ATOM 682 C C . VAL A 1 85 ? -1.429 3.852 -22.317 1.00 91.94 85 VAL A C 1
ATOM 684 O O . VAL A 1 85 ? -2.336 4.106 -21.523 1.00 91.94 85 VAL A O 1
ATOM 687 N N . GLY A 1 86 ? -0.732 4.821 -22.920 1.00 90.81 86 GLY A N 1
ATOM 688 C CA . GLY A 1 86 ? -1.013 6.251 -22.758 1.00 90.81 86 GLY A CA 1
ATOM 689 C C . GLY A 1 86 ? -0.490 6.855 -21.452 1.00 90.81 86 GLY A C 1
ATOM 690 O O . GLY A 1 86 ? -1.003 7.876 -20.997 1.00 90.81 86 GLY A O 1
ATOM 691 N N . VAL A 1 87 ? 0.525 6.240 -20.838 1.00 92.62 87 VAL A N 1
ATOM 692 C CA . VAL A 1 87 ? 1.169 6.699 -19.597 1.00 92.62 87 VAL A CA 1
ATOM 693 C C . VAL A 1 87 ? 2.659 6.982 -19.863 1.00 92.62 87 VAL A C 1
ATOM 695 O O . VAL A 1 87 ? 3.535 6.291 -19.346 1.00 92.62 87 VAL A O 1
ATOM 698 N N . PRO A 1 88 ? 2.998 7.980 -20.699 1.00 93.00 88 PRO A N 1
ATOM 699 C CA . PRO A 1 88 ? 4.386 8.244 -21.068 1.00 93.00 88 PRO A CA 1
ATOM 700 C C . PRO A 1 88 ? 5.162 8.769 -19.861 1.00 93.00 88 PRO A C 1
ATOM 702 O O . PRO A 1 88 ? 4.821 9.826 -19.343 1.00 93.00 88 PRO A O 1
ATOM 705 N N . CYS A 1 89 ? 6.202 8.069 -19.411 1.00 93.75 89 CYS A N 1
ATOM 706 C CA . CYS A 1 89 ? 7.070 8.466 -18.294 1.00 93.75 89 CYS A CA 1
ATOM 707 C C . CYS A 1 89 ? 8.504 8.022 -18.573 1.00 93.75 89 CYS A C 1
ATOM 709 O O . CYS A 1 89 ? 8.675 7.008 -19.236 1.00 93.75 89 CYS A O 1
ATOM 711 N N . TYR A 1 90 ? 9.525 8.692 -18.030 1.00 93.38 90 TYR A N 1
ATOM 712 C CA . TYR A 1 90 ? 10.878 8.121 -18.060 1.00 93.38 90 TYR A CA 1
ATOM 713 C C . TYR A 1 90 ? 11.042 7.046 -16.985 1.00 93.38 90 TYR A C 1
ATOM 715 O O . TYR A 1 90 ? 11.637 6.003 -17.222 1.00 93.38 90 TYR A O 1
ATOM 723 N N . THR A 1 91 ? 10.530 7.294 -15.779 1.00 94.50 91 THR A N 1
ATOM 724 C CA . THR A 1 91 ? 10.676 6.386 -14.641 1.00 94.50 91 THR A CA 1
ATOM 725 C C . THR A 1 91 ? 9.378 6.241 -13.862 1.00 94.50 91 THR A C 1
ATOM 727 O O . THR A 1 91 ? 8.563 7.160 -13.781 1.00 94.50 91 THR A O 1
ATOM 730 N N . LEU A 1 92 ? 9.251 5.129 -13.135 1.00 95.81 92 LEU A N 1
ATOM 731 C CA . LEU A 1 92 ? 8.188 4.934 -12.141 1.00 95.81 92 LEU A CA 1
ATOM 732 C C . LEU A 1 92 ? 8.156 6.048 -11.075 1.00 95.81 92 LEU A C 1
ATOM 734 O O . LEU A 1 92 ? 7.122 6.286 -10.451 1.00 95.81 92 LEU A O 1
ATOM 738 N N . GLY A 1 93 ? 9.280 6.738 -10.848 1.00 92.19 93 GLY A N 1
ATOM 739 C CA . GLY A 1 93 ? 9.358 7.876 -9.934 1.00 92.19 93 GLY A CA 1
ATOM 740 C C . GLY A 1 93 ? 8.648 9.130 -10.449 1.00 92.19 93 GLY A C 1
ATOM 741 O O . GLY A 1 93 ? 8.176 9.922 -9.632 1.00 92.19 93 GLY A O 1
ATOM 742 N N . ASP A 1 94 ? 8.540 9.308 -11.766 1.00 90.81 94 ASP A N 1
ATOM 743 C CA . ASP A 1 94 ? 7.810 10.431 -12.364 1.00 90.81 94 ASP A CA 1
ATOM 744 C C . ASP A 1 94 ? 6.301 10.263 -12.136 1.00 90.81 94 ASP A C 1
ATOM 746 O O . ASP A 1 94 ? 5.611 11.209 -11.760 1.00 90.81 94 ASP A O 1
ATOM 750 N N . LEU A 1 95 ? 5.824 9.020 -12.219 1.00 92.19 95 LEU A N 1
ATOM 751 C CA . LEU A 1 95 ? 4.442 8.639 -11.936 1.00 92.19 95 LEU A CA 1
ATOM 752 C C . LEU A 1 95 ? 4.075 8.772 -10.455 1.00 92.19 95 LEU A C 1
ATOM 754 O O . LEU A 1 95 ? 3.080 9.401 -10.104 1.00 92.19 95 LEU A O 1
ATOM 758 N N . ALA A 1 96 ? 4.930 8.289 -9.556 1.00 83.88 96 ALA A N 1
ATOM 759 C CA . ALA A 1 96 ? 4.637 8.288 -8.123 1.00 83.88 96 ALA A CA 1
ATOM 760 C C . ALA A 1 96 ? 4.601 9.689 -7.467 1.00 83.88 96 ALA A C 1
ATOM 762 O O . ALA A 1 96 ? 4.292 9.809 -6.274 1.00 83.88 96 ALA A O 1
ATOM 763 N N . ASN A 1 97 ? 4.986 10.736 -8.206 1.00 77.62 97 ASN A N 1
ATOM 764 C CA . ASN A 1 97 ? 4.921 12.141 -7.789 1.00 77.62 97 ASN A CA 1
ATOM 765 C C . ASN A 1 97 ? 4.053 13.005 -8.725 1.00 77.62 97 ASN A C 1
ATOM 767 O O . ASN A 1 97 ? 3.968 14.214 -8.511 1.00 77.62 97 ASN A O 1
ATOM 771 N N . GLY A 1 98 ? 3.472 12.413 -9.768 1.00 80.50 98 GLY A N 1
ATOM 772 C CA . GLY A 1 98 ? 2.745 13.121 -10.811 1.00 80.50 98 GLY A CA 1
ATOM 773 C C . GLY A 1 98 ? 1.232 12.969 -10.647 1.00 80.50 98 GLY A C 1
ATOM 774 O O . GLY A 1 98 ? 0.624 13.712 -9.872 1.00 80.50 98 GLY A O 1
ATOM 775 N N . PRO A 1 99 ? 0.599 12.056 -11.399 1.00 84.19 99 PRO A N 1
ATOM 776 C CA . PRO A 1 99 ? -0.849 11.912 -11.426 1.00 84.19 99 PRO A CA 1
ATOM 777 C C . PRO A 1 99 ? -1.435 11.339 -10.134 1.00 84.19 99 PRO A C 1
ATOM 779 O O . PRO A 1 99 ? -0.792 10.618 -9.376 1.00 84.19 99 PRO A O 1
ATOM 782 N N . ARG A 1 100 ? -2.719 11.642 -9.905 1.00 86.06 100 ARG A N 1
ATOM 783 C CA . ARG A 1 100 ? -3.475 11.135 -8.749 1.00 86.06 100 ARG A CA 1
ATOM 784 C C . ARG A 1 100 ? -3.862 9.658 -8.885 1.00 86.06 100 ARG A C 1
ATOM 786 O O . ARG A 1 100 ? -4.037 8.993 -7.868 1.00 86.06 100 ARG A O 1
ATOM 793 N N . THR A 1 101 ? -4.080 9.193 -10.112 1.00 92.69 101 THR A N 1
ATOM 794 C CA . THR A 1 101 ? -4.431 7.807 -10.443 1.00 92.69 101 THR A CA 1
ATOM 795 C C . THR A 1 101 ? -3.923 7.471 -11.845 1.00 92.69 101 THR A C 1
ATOM 797 O O . THR A 1 101 ? -3.838 8.362 -12.692 1.00 92.69 101 THR A O 1
ATOM 800 N N . ILE A 1 102 ? -3.572 6.208 -12.067 1.00 94.25 102 ILE A N 1
ATOM 801 C CA . ILE A 1 102 ? -2.986 5.648 -13.285 1.00 94.25 102 ILE A CA 1
ATOM 802 C C . ILE A 1 102 ? -3.654 4.290 -13.585 1.00 94.25 102 ILE A C 1
ATOM 804 O O . ILE A 1 102 ? -2.992 3.248 -13.533 1.00 94.25 102 ILE A O 1
ATOM 808 N N . PRO A 1 103 ? -4.971 4.247 -13.880 1.00 95.06 103 PRO A N 1
ATOM 809 C CA . PRO A 1 103 ? -5.687 2.986 -14.078 1.00 95.06 103 PRO A CA 1
ATOM 810 C C . PRO A 1 103 ? -5.037 2.062 -15.115 1.00 95.06 103 PRO A C 1
ATOM 812 O O . PRO A 1 103 ? -4.920 0.858 -14.891 1.00 95.06 103 PRO A O 1
ATOM 815 N N . GLN A 1 104 ? -4.559 2.639 -16.218 1.00 94.38 104 GLN A N 1
ATOM 816 C CA . GLN A 1 104 ? -3.927 1.932 -17.332 1.00 94.38 104 GLN A CA 1
ATOM 817 C C . GLN A 1 104 ? -2.569 1.327 -16.952 1.00 94.38 104 GLN A C 1
ATOM 819 O O . GLN A 1 104 ? -2.168 0.314 -17.515 1.00 94.38 104 GLN A O 1
ATOM 824 N N . GLY A 1 105 ? -1.872 1.918 -15.976 1.00 96.19 105 GLY A N 1
ATOM 825 C CA . GLY A 1 105 ? -0.577 1.433 -15.499 1.00 96.19 105 GLY A CA 1
ATOM 826 C C . GLY A 1 105 ? -0.685 0.258 -14.526 1.00 96.19 105 GLY A C 1
ATOM 827 O O . GLY A 1 105 ? 0.269 -0.502 -14.384 1.00 96.19 105 GLY A O 1
ATOM 828 N N . ILE A 1 106 ? -1.839 0.059 -13.875 1.00 98.06 106 ILE A N 1
ATOM 829 C CA . ILE A 1 106 ? -2.005 -0.977 -12.841 1.00 98.06 106 ILE A CA 1
ATOM 830 C C . ILE A 1 106 ? -1.673 -2.386 -13.351 1.00 98.06 106 ILE A C 1
ATOM 832 O O . ILE A 1 106 ? -0.908 -3.064 -12.661 1.00 98.06 106 ILE A O 1
ATOM 836 N N . PRO A 1 107 ? -2.184 -2.854 -14.511 1.00 98.56 107 PRO A N 1
ATOM 837 C CA . PRO A 1 107 ? -1.829 -4.176 -15.025 1.00 98.56 107 PRO A CA 1
ATOM 838 C C . PRO A 1 107 ? -0.317 -4.349 -15.207 1.00 98.56 107 PRO A C 1
ATOM 840 O O . PRO A 1 107 ? 0.222 -5.378 -14.812 1.00 98.56 107 PRO A O 1
ATOM 843 N N . ILE A 1 108 ? 0.374 -3.315 -15.701 1.00 98.62 108 ILE A N 1
ATOM 844 C CA . ILE A 1 108 ? 1.831 -3.315 -15.893 1.00 98.62 108 ILE A CA 1
ATOM 845 C C . ILE A 1 108 ? 2.541 -3.384 -14.538 1.00 98.62 108 ILE A C 1
ATOM 847 O O . ILE A 1 108 ? 3.439 -4.199 -14.358 1.00 98.62 108 ILE A O 1
ATOM 851 N N . PHE A 1 109 ? 2.126 -2.588 -13.546 1.00 98.75 109 PHE A N 1
ATOM 852 C CA . PHE A 1 109 ? 2.764 -2.607 -12.224 1.00 98.75 109 PHE A CA 1
ATOM 853 C C . PHE A 1 109 ? 2.632 -3.964 -11.527 1.00 98.75 109 PHE A C 1
ATOM 855 O O . PHE A 1 109 ? 3.574 -4.425 -10.881 1.00 98.75 109 PHE A O 1
ATOM 862 N N . VAL A 1 110 ? 1.460 -4.593 -11.648 1.00 98.81 110 VAL A N 1
ATOM 863 C CA . VAL A 1 110 ? 1.172 -5.912 -11.076 1.00 98.81 110 VAL A CA 1
ATOM 864 C C . VAL A 1 110 ? 1.995 -6.994 -11.769 1.00 98.81 110 VAL A C 1
ATOM 866 O O . VAL A 1 110 ? 2.638 -7.787 -11.084 1.00 98.81 110 VAL A O 1
ATOM 869 N N . ASP A 1 111 ? 2.011 -7.002 -13.100 1.00 98.75 111 ASP A N 1
ATOM 870 C CA . ASP A 1 111 ? 2.763 -7.973 -13.896 1.00 98.75 111 ASP A CA 1
ATOM 871 C C . ASP A 1 111 ? 4.276 -7.870 -13.641 1.00 98.75 111 ASP A C 1
ATOM 873 O O . ASP A 1 111 ? 4.937 -8.852 -13.292 1.00 98.75 111 ASP A O 1
ATOM 877 N N . TRP A 1 112 ? 4.819 -6.650 -13.666 1.00 98.69 112 TRP A N 1
ATOM 878 C CA . TRP A 1 112 ? 6.225 -6.418 -13.351 1.00 98.69 112 TRP A CA 1
ATOM 879 C C . TRP A 1 112 ? 6.593 -6.820 -11.932 1.00 98.69 112 TRP A C 1
ATOM 881 O O . TRP A 1 112 ? 7.676 -7.360 -11.730 1.00 98.69 112 TRP A O 1
ATOM 891 N N . LEU A 1 113 ? 5.733 -6.566 -10.941 1.00 98.69 113 LEU A N 1
ATOM 892 C CA . LEU A 1 113 ? 6.016 -6.948 -9.558 1.00 98.69 113 LEU A CA 1
ATOM 893 C C . LEU A 1 113 ? 5.931 -8.468 -9.350 1.00 98.69 113 LEU A C 1
ATOM 895 O O . LEU A 1 113 ? 6.650 -8.990 -8.497 1.00 98.69 113 LEU A O 1
ATOM 899 N N . ALA A 1 114 ? 5.086 -9.169 -10.111 1.00 98.56 114 ALA A N 1
ATOM 900 C CA . ALA A 1 114 ? 4.955 -10.624 -10.059 1.00 98.56 114 ALA A CA 1
ATOM 901 C C . ALA A 1 114 ? 6.190 -11.354 -10.603 1.00 98.56 114 ALA A C 1
ATOM 903 O O . ALA A 1 114 ? 6.590 -12.377 -10.049 1.00 98.56 114 ALA A O 1
ATOM 904 N N . ASP A 1 115 ? 6.805 -10.810 -11.655 1.00 98.00 115 ASP A N 1
ATOM 905 C CA . ASP A 1 115 ? 7.924 -11.437 -12.365 1.00 98.00 115 ASP A CA 1
ATOM 906 C C . ASP A 1 115 ? 9.224 -10.620 -12.304 1.00 98.00 115 ASP A C 1
ATOM 908 O O . ASP A 1 115 ? 10.128 -10.809 -13.123 1.00 98.00 115 ASP A O 1
ATOM 912 N N . LEU A 1 116 ? 9.361 -9.728 -11.317 1.00 98.19 116 LEU A N 1
ATOM 913 C CA . LEU A 1 116 ? 10.482 -8.789 -11.229 1.00 98.19 116 LEU A CA 1
ATOM 914 C C . LEU A 1 116 ? 11.842 -9.495 -11.231 1.00 98.19 116 LEU A C 1
ATOM 916 O O . LEU A 1 116 ? 12.767 -9.078 -11.925 1.00 98.19 116 LEU A O 1
ATOM 920 N N . GLU A 1 117 ? 11.970 -10.578 -10.468 1.00 97.06 117 GLU A N 1
ATOM 921 C CA . GLU A 1 117 ? 13.200 -11.362 -10.372 1.00 97.06 117 GLU A CA 1
ATOM 922 C C . GLU A 1 117 ? 13.554 -12.061 -11.689 1.00 97.06 117 GLU A C 1
ATOM 924 O O . GLU A 1 117 ? 14.733 -12.268 -11.965 1.00 97.06 117 GLU A O 1
ATOM 929 N N . LYS A 1 118 ? 12.558 -12.409 -12.511 1.00 97.75 118 LYS A N 1
ATOM 930 C CA . LYS A 1 118 ? 12.785 -12.999 -13.837 1.00 97.75 118 LYS A CA 1
ATOM 931 C C . LYS A 1 118 ? 13.145 -11.925 -14.859 1.00 97.75 118 LYS A C 1
ATOM 933 O O . LYS A 1 118 ? 14.041 -12.129 -15.672 1.00 97.75 118 LYS A O 1
ATOM 938 N N . ARG A 1 119 ? 12.465 -10.775 -14.804 1.00 97.94 119 ARG A N 1
ATOM 939 C CA . ARG A 1 119 ? 12.671 -9.636 -15.712 1.00 97.94 119 ARG A CA 1
ATOM 940 C C . ARG A 1 119 ? 14.011 -8.938 -15.475 1.00 97.94 119 ARG A C 1
ATOM 942 O O . ARG A 1 119 ? 14.591 -8.419 -16.430 1.00 97.94 119 ARG A O 1
ATOM 949 N N . ILE A 1 120 ? 14.497 -8.932 -14.231 1.00 97.62 120 ILE A N 1
ATOM 950 C CA . ILE A 1 120 ? 15.792 -8.376 -13.812 1.00 97.62 120 ILE A CA 1
ATOM 951 C C . ILE A 1 120 ? 16.535 -9.438 -12.966 1.00 97.62 120 ILE A C 1
ATOM 953 O O . ILE A 1 120 ? 16.472 -9.414 -11.725 1.00 97.62 120 ILE A O 1
ATOM 957 N N . PRO A 1 121 ? 17.211 -10.404 -13.623 1.00 96.50 121 PRO A N 1
ATOM 958 C CA . PRO A 1 121 ? 17.842 -11.537 -12.952 1.00 96.50 121 PRO A CA 1
ATOM 959 C C . PRO A 1 121 ? 19.081 -11.138 -12.139 1.00 96.50 121 PRO A C 1
ATOM 961 O O . PRO A 1 121 ? 19.708 -10.107 -12.376 1.00 96.50 121 PRO A O 1
ATOM 964 N N . GLY A 1 122 ? 19.452 -11.996 -11.184 1.00 94.06 122 GLY A N 1
ATOM 965 C CA . GLY A 1 122 ? 20.641 -11.835 -10.339 1.00 94.06 122 GLY A CA 1
ATOM 966 C C . GLY A 1 122 ? 20.334 -11.466 -8.879 1.00 94.06 122 GLY A C 1
ATOM 967 O O . GLY A 1 122 ? 19.178 -11.530 -8.446 1.00 94.06 122 GLY A O 1
ATOM 968 N N . PRO A 1 123 ? 21.356 -11.122 -8.073 1.00 93.44 123 PRO A N 1
ATOM 969 C CA . PRO A 1 123 ? 21.157 -10.608 -6.717 1.00 93.44 123 PRO A CA 1
ATOM 970 C C . PRO A 1 123 ? 20.436 -9.249 -6.730 1.00 93.44 123 PRO A C 1
ATOM 972 O O . PRO A 1 123 ? 20.279 -8.620 -7.775 1.00 93.44 123 PRO A O 1
ATOM 975 N N . GLU A 1 124 ? 19.967 -8.785 -5.566 1.00 95.12 124 GLU A N 1
ATOM 976 C CA . GLU A 1 124 ? 19.295 -7.481 -5.479 1.00 95.12 124 GLU A CA 1
ATOM 977 C C . GLU A 1 124 ? 20.293 -6.355 -5.770 1.00 95.12 124 GLU A C 1
ATOM 979 O O . GLU A 1 124 ? 21.163 -6.063 -4.953 1.00 95.12 124 GLU A O 1
ATOM 984 N N . SER A 1 125 ? 20.163 -5.743 -6.948 1.00 96.19 125 SER A N 1
ATOM 985 C CA . SER A 1 125 ? 20.924 -4.566 -7.363 1.00 96.19 125 SER A CA 1
ATOM 986 C C . SER A 1 125 ? 20.195 -3.276 -6.984 1.00 96.19 125 SER A C 1
ATOM 988 O O . SER A 1 125 ? 18.987 -3.279 -6.742 1.00 96.19 125 SER A O 1
ATOM 990 N N . GLU A 1 126 ? 20.911 -2.148 -6.987 1.00 96.25 126 GLU A N 1
ATOM 991 C CA . GLU A 1 126 ? 20.305 -0.823 -6.800 1.00 96.25 126 GLU A CA 1
ATOM 992 C C . GLU A 1 126 ? 19.179 -0.574 -7.815 1.00 96.25 126 GLU A C 1
ATOM 994 O O . GLU A 1 126 ? 18.087 -0.153 -7.441 1.00 96.25 126 GLU A O 1
ATOM 999 N N . HIS A 1 127 ? 19.411 -0.898 -9.091 1.00 97.38 127 HIS A N 1
ATOM 1000 C CA . HIS A 1 127 ? 18.405 -0.743 -10.139 1.00 97.38 127 HIS A CA 1
ATOM 1001 C C . HIS A 1 127 ? 17.139 -1.560 -9.833 1.00 97.38 127 HIS A C 1
ATOM 1003 O O . HIS A 1 127 ? 16.047 -0.988 -9.809 1.00 97.38 127 HIS A O 1
ATOM 1009 N N . ARG A 1 128 ? 17.267 -2.856 -9.506 1.00 97.88 128 ARG A N 1
ATOM 1010 C CA . ARG A 1 128 ? 16.101 -3.697 -9.186 1.00 97.88 128 ARG A CA 1
ATOM 1011 C C . ARG A 1 128 ? 15.370 -3.220 -7.933 1.00 97.88 128 ARG A C 1
ATOM 1013 O O . ARG A 1 128 ? 14.140 -3.202 -7.921 1.00 97.88 128 ARG A O 1
ATOM 1020 N N . ALA A 1 129 ? 16.106 -2.773 -6.917 1.00 97.31 129 ALA A N 1
ATOM 1021 C CA . ALA A 1 129 ? 15.523 -2.239 -5.694 1.00 97.31 129 ALA A CA 1
ATOM 1022 C C . ALA A 1 129 ? 14.715 -0.957 -5.957 1.00 97.31 129 ALA A C 1
ATOM 1024 O O . ALA A 1 129 ? 13.624 -0.797 -5.403 1.00 97.31 129 ALA A O 1
ATOM 1025 N N . ILE A 1 130 ? 15.210 -0.065 -6.826 1.00 97.88 130 ILE A N 1
ATOM 1026 C CA . ILE A 1 130 ? 14.490 1.153 -7.222 1.00 97.88 130 ILE A CA 1
ATOM 1027 C C . ILE A 1 130 ? 13.236 0.800 -8.030 1.00 97.88 130 ILE A C 1
ATOM 1029 O O . ILE A 1 130 ? 12.171 1.331 -7.714 1.00 97.88 130 ILE A O 1
ATOM 1033 N N . ILE A 1 131 ? 13.321 -0.120 -9.001 1.00 98.44 131 ILE A N 1
ATOM 1034 C CA . ILE A 1 131 ? 12.148 -0.586 -9.759 1.00 98.44 131 ILE A CA 1
ATOM 1035 C C . ILE A 1 131 ? 11.099 -1.176 -8.813 1.00 98.44 131 ILE A C 1
ATOM 1037 O O . ILE A 1 131 ? 9.959 -0.720 -8.809 1.00 98.44 131 ILE A O 1
ATOM 1041 N N . ARG A 1 132 ? 11.487 -2.105 -7.931 1.00 98.44 132 ARG A N 1
ATOM 1042 C CA . ARG A 1 132 ? 10.593 -2.704 -6.925 1.00 98.44 132 ARG A CA 1
ATOM 1043 C C . ARG A 1 132 ? 9.876 -1.647 -6.095 1.00 98.44 132 ARG A C 1
ATOM 1045 O O . ARG A 1 132 ? 8.662 -1.697 -5.914 1.00 98.44 132 ARG A O 1
ATOM 1052 N N . SER A 1 1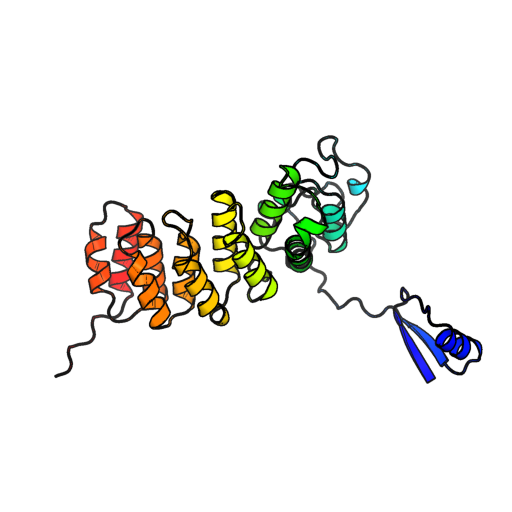33 ? 10.642 -0.688 -5.585 1.00 98.25 133 SER A N 1
ATOM 1053 C CA . SER A 1 133 ? 10.125 0.390 -4.751 1.00 98.25 133 SER A CA 1
ATOM 1054 C C . SER A 1 133 ? 9.166 1.298 -5.532 1.00 98.25 133 SER A C 1
ATOM 1056 O O . SER A 1 133 ? 8.107 1.657 -5.019 1.00 98.25 133 SER A O 1
ATOM 1058 N N . GLY A 1 134 ? 9.482 1.596 -6.796 1.00 98.06 134 GLY A N 1
ATOM 1059 C CA . GLY A 1 134 ? 8.620 2.336 -7.716 1.00 98.06 134 GLY A CA 1
ATOM 1060 C C . GLY A 1 134 ? 7.305 1.617 -8.019 1.00 98.06 134 GLY A C 1
ATOM 1061 O O . GLY A 1 134 ? 6.252 2.247 -7.955 1.00 98.06 134 GLY A O 1
ATOM 1062 N N . LEU A 1 135 ? 7.338 0.308 -8.284 1.00 98.69 135 LEU A N 1
ATOM 1063 C CA . LEU A 1 135 ? 6.143 -0.504 -8.547 1.00 98.69 135 LEU A CA 1
ATOM 1064 C C . LEU A 1 135 ? 5.213 -0.511 -7.328 1.00 98.69 135 LEU A C 1
ATOM 1066 O O . LEU A 1 135 ? 4.036 -0.179 -7.438 1.00 98.69 135 LEU A O 1
ATOM 1070 N N . ILE A 1 136 ? 5.763 -0.789 -6.140 1.00 98.69 136 ILE A N 1
ATOM 1071 C CA . ILE A 1 136 ? 5.017 -0.764 -4.871 1.00 98.69 136 ILE A CA 1
ATOM 1072 C C . ILE A 1 136 ? 4.387 0.612 -4.633 1.00 98.69 136 ILE A C 1
ATOM 1074 O O . ILE A 1 136 ? 3.229 0.706 -4.228 1.00 98.69 136 ILE A O 1
ATOM 1078 N N . ARG A 1 137 ? 5.138 1.689 -4.884 1.00 97.81 137 ARG A N 1
ATOM 1079 C CA . ARG A 1 137 ? 4.661 3.051 -4.644 1.00 97.81 137 ARG A CA 1
ATOM 1080 C C . ARG A 1 137 ? 3.556 3.465 -5.616 1.00 97.81 137 ARG A C 1
ATOM 1082 O O . ARG A 1 137 ? 2.615 4.126 -5.189 1.00 97.81 137 ARG A O 1
ATOM 1089 N N . ASN A 1 138 ? 3.636 3.067 -6.885 1.00 98.06 138 ASN A N 1
ATOM 1090 C CA . ASN A 1 138 ? 2.585 3.350 -7.866 1.00 98.06 138 ASN A CA 1
ATOM 1091 C C . ASN A 1 138 ? 1.310 2.517 -7.643 1.00 98.06 138 ASN A C 1
ATOM 1093 O O . ASN A 1 138 ? 0.245 2.911 -8.098 1.00 98.06 138 ASN A O 1
ATOM 1097 N N . LEU A 1 139 ? 1.373 1.426 -6.869 1.00 98.50 139 LEU A N 1
ATOM 1098 C CA . LEU A 1 139 ? 0.183 0.696 -6.406 1.00 98.50 139 LEU A CA 1
ATOM 1099 C C . LEU A 1 139 ? -0.547 1.384 -5.236 1.00 98.50 139 LEU A C 1
ATOM 1101 O O . LEU A 1 139 ? -1.588 0.895 -4.790 1.00 98.50 139 LEU A O 1
ATOM 1105 N N . ILE A 1 140 ? -0.066 2.534 -4.744 1.00 97.88 140 ILE A N 1
ATOM 1106 C CA . ILE A 1 140 ? -0.829 3.415 -3.842 1.00 97.88 140 ILE A CA 1
ATOM 1107 C C . ILE A 1 140 ? -1.872 4.191 -4.669 1.00 97.88 140 ILE A C 1
ATOM 1109 O O . ILE A 1 140 ? -1.887 5.418 -4.707 1.00 97.88 140 ILE A O 1
ATOM 1113 N N . ASP A 1 141 ? -2.758 3.455 -5.337 1.00 97.44 141 ASP A N 1
ATOM 1114 C CA . ASP A 1 141 ? -3.710 3.986 -6.306 1.00 97.44 141 ASP A CA 1
ATOM 1115 C C . ASP A 1 141 ? -5.124 3.447 -6.031 1.00 97.44 141 ASP A C 1
ATOM 1117 O O . ASP A 1 141 ? -5.336 2.231 -6.034 1.00 97.44 141 ASP A O 1
ATOM 1121 N N . PRO A 1 142 ? -6.128 4.313 -5.801 1.00 96.50 142 PRO A N 1
ATOM 1122 C CA . PRO A 1 142 ? -7.514 3.886 -5.640 1.00 96.50 142 PRO A CA 1
ATOM 1123 C C . PRO A 1 142 ? -8.076 3.062 -6.808 1.00 96.50 142 PRO A C 1
ATOM 1125 O O . PRO A 1 142 ? -8.985 2.267 -6.574 1.00 96.50 142 PRO A O 1
ATOM 1128 N N . ALA A 1 143 ? -7.560 3.209 -8.032 1.00 96.81 143 ALA A N 1
ATOM 1129 C CA . ALA A 1 143 ? -7.990 2.412 -9.179 1.00 96.81 143 ALA A CA 1
ATOM 1130 C C . ALA A 1 143 ? -7.582 0.929 -9.064 1.00 96.81 143 ALA A C 1
ATOM 1132 O O . ALA A 1 143 ? -8.219 0.075 -9.673 1.00 96.81 143 ALA A O 1
ATOM 1133 N N . ALA A 1 144 ? -6.604 0.588 -8.213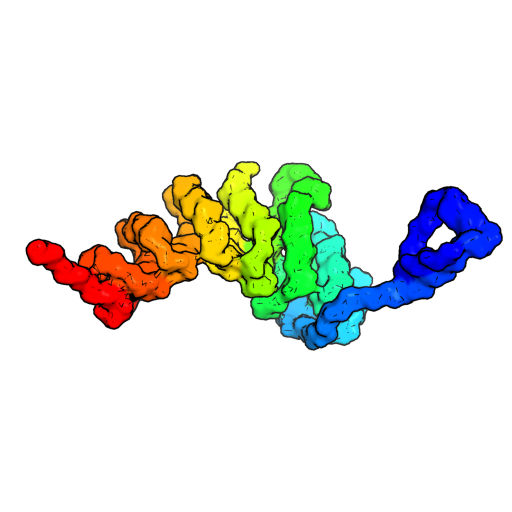 1.00 98.12 144 ALA A N 1
ATOM 1134 C CA . ALA A 1 144 ? -6.228 -0.801 -7.922 1.00 98.12 144 ALA A CA 1
ATOM 1135 C C . ALA A 1 144 ? -7.098 -1.439 -6.821 1.00 98.12 144 ALA A C 1
ATOM 1137 O O . ALA A 1 144 ? -6.849 -2.568 -6.389 1.00 98.12 144 ALA A O 1
ATOM 1138 N N . ARG A 1 145 ? -8.125 -0.732 -6.330 1.00 98.25 145 ARG A N 1
ATOM 1139 C CA . ARG A 1 145 ? -8.974 -1.198 -5.232 1.00 98.25 145 ARG A CA 1
ATOM 1140 C C . ARG A 1 145 ? -9.648 -2.531 -5.552 1.00 98.25 145 ARG A C 1
ATOM 1142 O O . ARG A 1 145 ? -10.396 -2.652 -6.512 1.00 98.25 145 ARG A O 1
ATOM 1149 N N . GLY A 1 146 ? -9.448 -3.509 -4.671 1.00 97.62 146 GLY A N 1
ATOM 1150 C CA . GLY A 1 146 ? -10.001 -4.856 -4.810 1.00 97.62 146 GLY A CA 1
ATOM 1151 C C . GLY A 1 146 ? -9.251 -5.759 -5.788 1.00 97.62 146 GLY A C 1
ATOM 1152 O O . GLY A 1 146 ? -9.676 -6.897 -5.968 1.00 97.62 146 GLY A O 1
ATOM 1153 N N . ASN A 1 147 ? -8.141 -5.307 -6.381 1.00 98.62 147 ASN A N 1
ATOM 1154 C CA . ASN A 1 147 ? -7.285 -6.169 -7.187 1.00 98.62 147 ASN A CA 1
ATOM 1155 C C . ASN A 1 147 ? -6.563 -7.179 -6.277 1.00 98.62 147 ASN A C 1
ATOM 1157 O O . ASN A 1 147 ? -5.619 -6.831 -5.566 1.00 98.62 147 ASN A O 1
ATOM 1161 N N . GLN A 1 148 ? -7.036 -8.429 -6.285 1.00 98.62 148 GLN A N 1
ATOM 1162 C CA . GLN A 1 148 ? -6.534 -9.481 -5.400 1.00 98.62 148 GLN A CA 1
ATOM 1163 C C . GLN A 1 148 ? -5.058 -9.801 -5.658 1.00 98.62 148 GLN A C 1
ATOM 1165 O O . GLN A 1 148 ? -4.294 -9.928 -4.708 1.00 98.62 148 GLN A O 1
ATOM 1170 N N . GLN A 1 149 ? -4.635 -9.843 -6.924 1.00 98.69 149 GLN A N 1
ATOM 1171 C CA . GLN A 1 149 ? -3.245 -10.126 -7.281 1.00 98.69 149 GLN A CA 1
ATOM 1172 C C . GLN A 1 149 ? -2.300 -9.037 -6.757 1.00 98.69 149 GLN A C 1
ATOM 1174 O O . GLN A 1 149 ? -1.274 -9.351 -6.161 1.00 98.69 149 GLN A O 1
ATOM 1179 N N . ALA A 1 150 ? -2.664 -7.758 -6.901 1.00 98.81 150 ALA A N 1
ATOM 1180 C CA . ALA A 1 150 ? -1.883 -6.652 -6.345 1.00 98.81 150 ALA A CA 1
ATOM 1181 C C . ALA A 1 150 ? -1.754 -6.755 -4.815 1.00 98.81 150 ALA A C 1
ATOM 1183 O O . ALA A 1 150 ? -0.673 -6.551 -4.264 1.00 98.81 150 ALA A O 1
ATOM 1184 N N . ILE A 1 151 ? -2.847 -7.099 -4.126 1.00 98.88 151 ILE A N 1
ATOM 1185 C CA . ILE A 1 151 ? -2.868 -7.288 -2.669 1.00 98.88 151 ILE A CA 1
ATOM 1186 C C . ILE A 1 151 ? -1.942 -8.438 -2.260 1.00 98.88 151 ILE A C 1
ATOM 1188 O O . ILE A 1 151 ? -1.110 -8.259 -1.370 1.00 98.88 151 ILE A O 1
ATOM 1192 N N . ASP A 1 152 ? -2.045 -9.588 -2.924 1.00 98.88 152 ASP A N 1
ATOM 1193 C CA . ASP A 1 152 ? -1.232 -10.768 -2.625 1.00 98.88 152 ASP A CA 1
ATOM 1194 C C . ASP A 1 152 ? 0.258 -10.496 -2.855 1.00 98.88 152 ASP A C 1
ATOM 1196 O O . ASP A 1 152 ? 1.086 -10.834 -2.006 1.00 98.88 152 ASP A O 1
ATOM 1200 N N . LEU A 1 153 ? 0.601 -9.805 -3.947 1.00 98.88 153 LEU A N 1
ATOM 1201 C CA . LEU A 1 153 ? 1.973 -9.391 -4.237 1.00 98.88 153 LEU A CA 1
ATOM 1202 C C . LEU A 1 153 ? 2.515 -8.441 -3.170 1.00 98.88 153 LEU A C 1
ATOM 1204 O O . LEU A 1 153 ? 3.619 -8.657 -2.678 1.00 98.88 153 LEU A O 1
ATOM 1208 N N . LEU A 1 154 ? 1.757 -7.420 -2.760 1.00 98.88 154 LEU A N 1
ATOM 1209 C CA . LEU A 1 154 ? 2.182 -6.491 -1.707 1.00 98.88 154 LEU A CA 1
ATOM 1210 C C . LEU A 1 154 ? 2.399 -7.206 -0.365 1.00 98.88 154 LEU A C 1
ATOM 1212 O O . LEU A 1 154 ? 3.382 -6.933 0.323 1.00 98.88 154 LEU A O 1
ATOM 1216 N N . ILE A 1 155 ? 1.530 -8.156 -0.006 1.00 98.69 155 ILE A N 1
ATOM 1217 C CA . ILE A 1 155 ? 1.715 -8.993 1.189 1.00 98.69 155 ILE A CA 1
ATOM 1218 C C . ILE A 1 155 ? 2.974 -9.861 1.049 1.00 98.69 155 ILE A C 1
ATOM 1220 O O . ILE A 1 155 ? 3.761 -9.953 1.992 1.00 98.69 155 ILE A O 1
ATOM 1224 N N . ALA A 1 156 ? 3.208 -10.464 -0.119 1.00 98.31 156 ALA A N 1
ATOM 1225 C CA . ALA A 1 156 ? 4.418 -11.239 -0.381 1.00 98.31 156 ALA A CA 1
ATOM 1226 C C . ALA A 1 156 ? 5.686 -10.375 -0.267 1.00 98.31 156 ALA A C 1
ATOM 1228 O O . ALA A 1 156 ? 6.670 -10.803 0.335 1.00 98.31 156 ALA A O 1
ATOM 1229 N N . GLN A 1 157 ? 5.650 -9.128 -0.751 1.00 98.00 157 GLN A N 1
ATOM 1230 C CA . GLN A 1 157 ? 6.751 -8.176 -0.589 1.00 98.00 157 GLN A CA 1
ATOM 1231 C C . GLN A 1 157 ? 7.028 -7.852 0.889 1.00 98.00 157 GLN A C 1
ATOM 1233 O O . GLN A 1 157 ? 8.191 -7.752 1.280 1.00 98.00 157 GLN A O 1
ATOM 1238 N N . MET A 1 158 ? 5.992 -7.753 1.730 1.00 98.00 158 MET A N 1
ATOM 1239 C CA . MET A 1 158 ? 6.156 -7.557 3.180 1.00 98.00 158 MET A CA 1
ATOM 1240 C C . MET A 1 158 ? 6.767 -8.770 3.895 1.00 98.00 158 MET A C 1
ATOM 1242 O O . MET A 1 158 ? 7.379 -8.610 4.948 1.00 98.00 158 MET A O 1
ATOM 1246 N N . ARG A 1 159 ? 6.638 -9.971 3.321 1.00 96.44 159 ARG A N 1
ATOM 1247 C CA . ARG A 1 159 ? 7.182 -11.233 3.855 1.00 96.44 159 ARG A CA 1
ATOM 1248 C C . ARG A 1 159 ? 8.541 -11.624 3.259 1.00 96.44 159 ARG A C 1
ATOM 1250 O O . ARG A 1 159 ? 9.112 -12.642 3.649 1.00 96.44 159 ARG A O 1
ATOM 1257 N N . ARG A 1 160 ? 9.057 -10.846 2.304 1.00 94.25 160 ARG A N 1
ATOM 1258 C CA . ARG A 1 160 ? 10.298 -11.138 1.573 1.00 94.25 160 ARG A CA 1
ATOM 1259 C C . ARG A 1 160 ? 11.515 -11.227 2.503 1.00 94.25 160 ARG A C 1
ATOM 1261 O O . ARG A 1 160 ? 11.625 -10.484 3.475 1.00 94.25 160 ARG A O 1
ATOM 1268 N N . GLN A 1 161 ? 12.474 -12.074 2.117 1.00 93.00 161 GLN A N 1
ATOM 1269 C CA . GLN A 1 161 ? 13.824 -12.119 2.681 1.00 93.00 161 GLN A CA 1
ATOM 1270 C C . GLN A 1 161 ? 14.884 -11.828 1.596 1.00 93.00 161 GLN A C 1
ATOM 1272 O O . GLN A 1 161 ? 14.821 -12.439 0.528 1.00 93.00 161 GLN A O 1
ATOM 1277 N N . PRO A 1 162 ? 15.843 -10.905 1.828 1.00 91.81 162 PRO A N 1
ATOM 1278 C CA . PRO A 1 162 ? 15.918 -9.991 2.973 1.00 91.81 162 PRO A CA 1
ATOM 1279 C C . PRO A 1 162 ? 14.723 -9.015 3.009 1.00 91.81 162 PRO A C 1
ATOM 1281 O O . PRO A 1 162 ? 14.098 -8.781 1.966 1.00 91.81 162 PRO A O 1
ATOM 1284 N N . PRO A 1 163 ? 14.388 -8.442 4.179 1.00 94.25 163 PRO A N 1
ATOM 1285 C CA . PRO A 1 163 ? 13.261 -7.525 4.294 1.00 94.25 163 PRO A CA 1
ATOM 1286 C C . PRO A 1 163 ? 13.463 -6.285 3.421 1.00 94.25 163 PRO A C 1
ATOM 1288 O O . PRO A 1 163 ? 14.586 -5.838 3.173 1.00 94.25 163 PRO A O 1
ATOM 1291 N N . LEU A 1 164 ? 12.355 -5.708 2.957 1.00 96.00 164 LEU A N 1
ATOM 1292 C CA . LEU A 1 164 ? 12.382 -4.427 2.258 1.00 96.00 164 LEU A CA 1
ATOM 1293 C C . LEU A 1 164 ? 12.917 -3.311 3.173 1.00 96.00 164 LEU A C 1
ATOM 1295 O O . LEU A 1 164 ? 12.673 -3.356 4.380 1.00 96.00 164 LEU A O 1
ATOM 1299 N N . PRO A 1 165 ? 13.550 -2.258 2.623 1.00 95.06 165 PRO A N 1
ATOM 1300 C CA . PRO A 1 165 ? 13.836 -1.044 3.382 1.00 95.06 165 PRO A CA 1
ATOM 1301 C C . PRO A 1 165 ? 12.560 -0.463 4.009 1.00 95.06 165 PRO A C 1
ATOM 1303 O O . PRO A 1 165 ? 11.503 -0.476 3.375 1.00 95.06 165 PRO A O 1
ATOM 1306 N N . THR A 1 166 ? 12.658 0.113 5.212 1.00 94.75 166 THR A N 1
ATOM 1307 C CA . THR A 1 166 ? 11.504 0.609 5.993 1.00 94.75 166 THR A CA 1
ATOM 1308 C C . THR A 1 166 ? 10.586 1.538 5.198 1.00 94.75 166 THR A C 1
ATOM 1310 O O . THR A 1 166 ? 9.368 1.424 5.282 1.00 94.75 166 THR A O 1
ATOM 1313 N N . ARG A 1 167 ? 11.147 2.432 4.374 1.00 95.31 167 ARG A N 1
ATOM 1314 C CA . ARG A 1 167 ? 10.350 3.338 3.530 1.00 95.31 167 ARG A CA 1
ATOM 1315 C C . ARG A 1 167 ? 9.526 2.588 2.478 1.00 95.31 167 ARG A C 1
ATOM 1317 O O . ARG A 1 167 ? 8.382 2.947 2.235 1.00 95.31 167 ARG A O 1
ATOM 1324 N N . THR A 1 168 ? 10.084 1.541 1.878 1.00 97.50 168 THR A N 1
ATOM 1325 C CA . THR A 1 168 ? 9.363 0.708 0.906 1.00 97.50 168 THR A CA 1
ATOM 1326 C C . THR A 1 168 ? 8.299 -0.149 1.598 1.00 97.50 168 THR A C 1
ATOM 1328 O O . THR A 1 168 ? 7.222 -0.337 1.041 1.00 97.50 168 THR A O 1
ATOM 1331 N N . GLN A 1 169 ? 8.557 -0.619 2.826 1.00 98.00 169 GLN A N 1
ATOM 1332 C CA . GLN A 1 169 ? 7.536 -1.283 3.648 1.00 98.00 169 GLN A CA 1
ATOM 1333 C C . GLN A 1 169 ? 6.360 -0.347 3.957 1.00 98.00 169 GLN A C 1
ATOM 1335 O O . GLN A 1 169 ? 5.207 -0.747 3.834 1.00 98.00 169 GLN A O 1
ATOM 1340 N N . ASP A 1 170 ? 6.636 0.912 4.309 1.00 97.44 170 ASP A N 1
ATOM 1341 C CA . ASP A 1 170 ? 5.594 1.913 4.560 1.00 97.44 170 ASP A CA 1
ATOM 1342 C C . ASP A 1 170 ? 4.732 2.150 3.311 1.00 97.44 170 ASP A C 1
ATOM 1344 O O . ASP A 1 170 ? 3.504 2.136 3.391 1.00 97.44 170 ASP A O 1
ATOM 1348 N N . TRP A 1 171 ? 5.353 2.247 2.130 1.00 98.31 171 TRP A N 1
ATOM 1349 C CA . TRP A 1 171 ? 4.626 2.320 0.858 1.00 98.31 171 TRP A CA 1
ATOM 1350 C C . TRP A 1 171 ? 3.767 1.085 0.588 1.00 98.31 171 TRP A C 1
ATOM 1352 O O . TRP A 1 171 ? 2.617 1.240 0.182 1.00 98.31 171 TRP A O 1
ATOM 1362 N N . ALA A 1 172 ? 4.261 -0.121 0.871 1.00 98.62 172 ALA A N 1
ATOM 1363 C CA . ALA A 1 172 ? 3.464 -1.336 0.734 1.00 98.62 172 ALA A CA 1
ATOM 1364 C C . ALA A 1 172 ? 2.260 -1.344 1.693 1.00 98.62 172 ALA A C 1
ATOM 1366 O O . ALA A 1 172 ? 1.138 -1.628 1.274 1.00 98.62 172 ALA A O 1
ATOM 1367 N N . CYS A 1 173 ? 2.447 -0.946 2.954 1.00 98.50 173 CYS A N 1
ATOM 1368 C CA . CYS A 1 173 ? 1.357 -0.792 3.918 1.00 98.50 173 CYS A CA 1
ATOM 1369 C C . CYS A 1 173 ? 0.341 0.278 3.478 1.00 98.50 173 CYS A C 1
ATOM 1371 O O . CYS A 1 173 ? -0.869 0.075 3.607 1.00 98.50 173 CYS A O 1
ATOM 1373 N N . LEU A 1 174 ? 0.801 1.410 2.933 1.00 98.38 174 LEU A N 1
ATOM 1374 C CA . LEU A 1 174 ? -0.061 2.460 2.383 1.00 98.38 174 LEU A CA 1
ATOM 1375 C C . LEU A 1 174 ? -0.850 1.978 1.162 1.00 98.38 174 LEU A C 1
ATOM 1377 O O . LEU A 1 174 ? -2.044 2.285 1.064 1.00 98.38 174 LEU A O 1
ATOM 1381 N N . ALA A 1 175 ? -0.222 1.213 0.268 1.00 98.62 175 ALA A N 1
ATOM 1382 C CA . ALA A 1 175 ? -0.877 0.599 -0.880 1.00 98.62 175 ALA A CA 1
ATOM 1383 C C . ALA A 1 175 ? -1.958 -0.377 -0.404 1.00 98.62 175 ALA A C 1
ATOM 1385 O O . ALA A 1 175 ? -3.127 -0.195 -0.740 1.00 98.62 175 ALA A O 1
ATOM 1386 N N . LEU A 1 176 ? -1.622 -1.306 0.498 1.00 98.75 176 LEU A N 1
ATOM 1387 C CA . LEU A 1 176 ? -2.575 -2.245 1.101 1.00 98.75 176 LEU A CA 1
ATOM 1388 C C . LEU A 1 176 ? -3.751 -1.523 1.765 1.00 98.75 176 LEU A C 1
ATOM 1390 O O . LEU A 1 176 ? -4.905 -1.835 1.478 1.00 98.75 176 LEU A O 1
ATOM 1394 N N . ARG A 1 177 ? -3.495 -0.494 2.583 1.00 98.44 177 ARG A N 1
ATOM 1395 C CA . ARG A 1 177 ? -4.560 0.328 3.179 1.00 98.44 177 ARG A CA 1
ATOM 1396 C C . ARG A 1 177 ? -5.472 0.923 2.109 1.00 98.44 177 ARG A C 1
ATOM 1398 O O . ARG A 1 177 ? -6.679 1.042 2.335 1.00 98.44 177 ARG A O 1
ATOM 1405 N N . THR A 1 178 ? -4.913 1.357 0.986 1.00 98.12 178 THR A N 1
ATOM 1406 C CA . THR A 1 178 ? -5.635 2.027 -0.102 1.00 98.12 178 THR A CA 1
ATOM 1407 C C . THR A 1 178 ? -6.507 1.043 -0.877 1.00 98.12 178 THR A C 1
ATOM 1409 O O . THR A 1 178 ? -7.713 1.280 -1.022 1.00 98.12 178 THR A O 1
ATOM 1412 N N . ILE A 1 179 ? -5.930 -0.082 -1.298 1.00 98.44 179 ILE A N 1
ATOM 1413 C CA . ILE A 1 179 ? -6.546 -0.984 -2.271 1.00 98.44 179 ILE A CA 1
ATOM 1414 C C . ILE A 1 179 ? -7.332 -2.133 -1.632 1.00 98.44 179 ILE A C 1
ATOM 1416 O O . ILE A 1 179 ? -8.297 -2.610 -2.230 1.00 98.44 179 ILE A O 1
ATOM 1420 N N . ALA A 1 180 ? -6.990 -2.554 -0.411 1.00 98.56 180 ALA A N 1
ATOM 1421 C CA . ALA A 1 180 ? -7.674 -3.663 0.241 1.00 98.56 180 ALA A CA 1
ATOM 1422 C C . ALA A 1 180 ? -9.148 -3.335 0.542 1.00 98.56 180 ALA A C 1
ATOM 1424 O O . ALA A 1 180 ? -9.543 -2.200 0.865 1.00 98.56 180 ALA A O 1
ATOM 1425 N N . THR A 1 181 ? -9.982 -4.367 0.447 1.00 97.81 181 THR A N 1
ATOM 1426 C CA . THR A 1 181 ? -11.411 -4.323 0.783 1.00 97.81 181 THR A CA 1
ATOM 1427 C C . THR A 1 181 ? -11.682 -5.111 2.060 1.00 97.81 181 THR A C 1
ATOM 1429 O O . THR A 1 181 ? -10.779 -5.748 2.595 1.00 97.81 181 THR A O 1
ATOM 1432 N N . GLY A 1 182 ? -12.922 -5.103 2.560 1.00 97.06 182 GLY A N 1
ATOM 1433 C CA . GLY A 1 182 ? -13.297 -5.917 3.723 1.00 97.06 182 GLY A CA 1
ATOM 1434 C C . GLY A 1 182 ? -13.080 -7.423 3.516 1.00 97.06 182 GLY A C 1
ATOM 1435 O O . GLY A 1 182 ? -12.784 -8.120 4.479 1.00 97.06 182 GLY A O 1
ATOM 1436 N N . LYS A 1 183 ? -13.129 -7.914 2.266 1.00 97.50 183 LYS A N 1
ATOM 1437 C CA . LYS A 1 183 ? -12.863 -9.326 1.929 1.00 97.50 183 LYS A CA 1
ATOM 1438 C C . LYS A 1 183 ? -11.426 -9.754 2.244 1.00 97.50 183 LYS A C 1
ATOM 1440 O O . LYS A 1 183 ? -11.175 -10.927 2.468 1.00 97.50 183 LYS A O 1
ATOM 1445 N N . ASN A 1 184 ? -10.497 -8.800 2.289 1.00 98.50 184 ASN A N 1
ATOM 1446 C CA . ASN A 1 184 ? -9.079 -9.051 2.539 1.00 98.50 184 ASN A CA 1
ATOM 1447 C C . ASN A 1 184 ? -8.719 -9.006 4.031 1.00 98.50 184 ASN A C 1
ATOM 1449 O O . ASN A 1 184 ? -7.539 -9.047 4.375 1.00 98.50 184 ASN A O 1
ATOM 1453 N N . PHE A 1 185 ? -9.713 -8.894 4.921 1.00 98.44 185 PHE A N 1
ATOM 1454 C CA . PHE A 1 185 ? -9.479 -8.694 6.348 1.00 98.44 185 PHE A CA 1
ATOM 1455 C C . PHE A 1 185 ? -8.589 -9.778 6.957 1.00 98.44 185 PHE A C 1
ATOM 1457 O O . PHE A 1 185 ? -7.635 -9.440 7.651 1.00 98.44 185 PHE A O 1
ATOM 1464 N N . ASP A 1 186 ? -8.850 -11.053 6.663 1.00 98.44 186 ASP A N 1
ATOM 1465 C CA . ASP A 1 186 ? -8.061 -12.157 7.216 1.00 98.44 186 ASP A CA 1
ATOM 1466 C C . ASP A 1 186 ? -6.593 -12.095 6.794 1.00 98.44 186 ASP A C 1
ATOM 1468 O O . ASP A 1 186 ? -5.706 -12.315 7.617 1.00 98.44 186 ASP A O 1
ATOM 1472 N N . GLN A 1 187 ? -6.327 -11.714 5.543 1.00 98.50 187 GLN A N 1
ATOM 1473 C CA . GLN A 1 187 ? -4.968 -11.565 5.028 1.00 98.50 187 GLN A CA 1
ATOM 1474 C C . GLN A 1 187 ? -4.229 -10.409 5.719 1.00 98.50 187 GLN A C 1
ATOM 1476 O O . GLN A 1 187 ? -3.087 -10.574 6.144 1.00 98.50 187 GLN A O 1
ATOM 1481 N N . ILE A 1 188 ? -4.885 -9.252 5.877 1.00 98.56 188 ILE A N 1
ATOM 1482 C CA . ILE A 1 188 ? -4.288 -8.083 6.542 1.00 98.56 188 ILE A CA 1
ATOM 1483 C C . ILE A 1 188 ? -4.107 -8.325 8.045 1.00 98.56 188 ILE A C 1
ATOM 1485 O O . ILE A 1 188 ? -3.086 -7.937 8.611 1.00 98.56 188 ILE A O 1
ATOM 1489 N N . ALA A 1 189 ? -5.067 -8.982 8.698 1.00 98.31 189 ALA A N 1
ATOM 1490 C CA . ALA A 1 189 ? -4.970 -9.355 10.104 1.00 98.31 189 ALA A CA 1
ATOM 1491 C C . ALA A 1 189 ? -3.831 -10.358 10.346 1.00 98.31 189 ALA A C 1
ATOM 1493 O O . ALA A 1 189 ? -3.092 -10.203 11.316 1.00 98.31 189 ALA A O 1
ATOM 1494 N N . GLY A 1 190 ? -3.668 -11.344 9.455 1.00 98.25 190 GLY A N 1
ATOM 1495 C CA . GLY A 1 190 ? -2.538 -12.275 9.479 1.00 98.25 190 GLY A CA 1
ATOM 1496 C C . GLY A 1 190 ? -1.204 -11.550 9.317 1.00 98.25 190 GLY A C 1
ATOM 1497 O O . GLY A 1 190 ? -0.324 -11.699 10.159 1.00 98.25 190 GLY A O 1
ATOM 1498 N N . LEU A 1 191 ? -1.093 -10.668 8.317 1.00 98.31 191 LEU A N 1
ATOM 1499 C CA . LEU A 1 191 ? 0.107 -9.853 8.120 1.00 98.31 191 LEU A CA 1
ATOM 1500 C C . LEU A 1 191 ? 0.445 -9.016 9.366 1.00 98.31 191 LEU A C 1
ATOM 1502 O O . LEU A 1 191 ? 1.590 -9.004 9.802 1.00 98.31 191 LEU A O 1
ATOM 1506 N N . LEU A 1 192 ? -0.538 -8.349 9.980 1.00 97.62 192 LEU A N 1
ATOM 1507 C CA . LEU A 1 192 ? -0.323 -7.561 11.201 1.00 97.62 192 LEU A CA 1
ATOM 1508 C C . LEU A 1 192 ? 0.232 -8.389 12.369 1.00 97.62 192 LEU A C 1
ATOM 1510 O O . LEU A 1 192 ? 1.017 -7.859 13.152 1.00 97.62 192 LEU A O 1
ATOM 1514 N N . ALA A 1 193 ? -0.170 -9.656 12.486 1.00 96.56 193 ALA A N 1
ATOM 1515 C CA . ALA A 1 193 ? 0.314 -10.562 13.526 1.00 96.56 193 ALA A CA 1
ATOM 1516 C C . ALA A 1 193 ? 1.746 -11.066 13.270 1.00 96.56 193 ALA A C 1
ATOM 1518 O O . ALA A 1 193 ? 2.445 -11.421 14.215 1.00 96.56 193 ALA A O 1
ATOM 1519 N N . GLU A 1 194 ? 2.176 -11.099 12.009 1.00 95.81 194 GLU A N 1
ATOM 1520 C CA . GLU A 1 194 ? 3.503 -11.567 11.595 1.00 95.81 194 GLU A CA 1
ATOM 1521 C C . GLU A 1 194 ? 4.565 -10.459 11.614 1.00 95.81 194 GLU A C 1
ATOM 1523 O O . GLU A 1 194 ? 5.758 -10.744 11.730 1.00 95.81 194 GLU A O 1
ATOM 1528 N N . LEU A 1 195 ? 4.153 -9.194 11.467 1.00 93.44 195 LEU A N 1
ATOM 1529 C CA . LEU A 1 195 ? 5.085 -8.077 11.341 1.00 93.44 195 LEU A CA 1
ATOM 1530 C C . LEU A 1 195 ? 5.883 -7.843 12.640 1.00 93.44 195 LEU A C 1
ATOM 1532 O O . LEU A 1 195 ? 5.285 -7.673 13.706 1.00 93.44 195 LEU A O 1
ATOM 1536 N N . PRO A 1 196 ? 7.227 -7.745 12.565 1.00 90.00 196 PRO A N 1
ATOM 1537 C CA . PRO A 1 196 ? 8.060 -7.446 13.724 1.00 90.00 196 PRO A CA 1
ATOM 1538 C C . PRO A 1 196 ? 7.702 -6.117 14.395 1.00 90.00 196 PRO A C 1
ATOM 1540 O O . PRO A 1 196 ? 7.258 -5.165 13.740 1.00 90.00 196 PRO A O 1
ATOM 1543 N N . VAL A 1 197 ? 7.996 -6.013 15.693 1.00 86.75 197 VAL A N 1
ATOM 1544 C CA . VAL A 1 197 ? 7.936 -4.741 16.426 1.00 86.75 197 VAL A CA 1
ATOM 1545 C C . VAL A 1 197 ? 8.790 -3.694 15.703 1.00 86.75 197 VAL A C 1
ATOM 1547 O O . VAL A 1 197 ? 9.922 -3.964 15.312 1.00 86.75 197 VAL A O 1
ATOM 1550 N N . GLY A 1 198 ? 8.235 -2.496 15.508 1.00 86.25 198 GLY A N 1
ATOM 1551 C CA . GLY A 1 198 ? 8.884 -1.411 14.762 1.00 86.25 198 GLY A CA 1
ATOM 1552 C C . GLY A 1 198 ? 8.562 -1.375 13.263 1.00 86.25 198 GLY A C 1
ATOM 1553 O O . GLY A 1 198 ? 8.915 -0.401 12.603 1.00 86.25 198 GLY A O 1
ATOM 1554 N N . SER A 1 199 ? 7.847 -2.370 12.724 1.00 91.56 199 SER A N 1
ATOM 1555 C CA . SER A 1 199 ? 7.334 -2.317 11.347 1.00 91.56 199 SER A CA 1
ATOM 1556 C C . SER A 1 199 ? 6.343 -1.154 11.158 1.00 91.56 199 SER A C 1
ATOM 1558 O O . SER A 1 199 ? 5.611 -0.820 12.102 1.00 91.56 199 SER A O 1
ATOM 1560 N N . PRO A 1 200 ? 6.242 -0.557 9.951 1.00 93.19 200 PRO A N 1
ATOM 1561 C CA . PRO A 1 200 ? 5.341 0.563 9.662 1.00 93.19 200 PRO A CA 1
ATOM 1562 C C . PRO A 1 200 ? 3.877 0.097 9.568 1.00 93.19 200 PRO A C 1
ATOM 1564 O O . PRO A 1 200 ? 3.271 0.026 8.503 1.00 93.19 200 PRO A O 1
ATOM 1567 N N . THR A 1 201 ? 3.293 -0.256 10.711 1.00 95.94 201 THR A N 1
ATOM 1568 C CA . THR A 1 201 ? 1.947 -0.844 10.824 1.00 95.94 201 THR A CA 1
ATOM 1569 C C . THR A 1 201 ? 0.826 0.193 10.820 1.00 95.94 201 THR A C 1
ATOM 1571 O O . THR A 1 201 ? -0.332 -0.182 10.643 1.00 95.94 201 THR A O 1
ATOM 1574 N N . ILE A 1 202 ? 1.142 1.490 10.958 1.00 97.19 202 ILE A N 1
ATOM 1575 C CA . ILE A 1 202 ? 0.164 2.592 11.002 1.00 97.19 202 ILE A CA 1
ATOM 1576 C C . ILE A 1 202 ? -0.889 2.478 9.882 1.00 97.19 202 ILE A C 1
ATOM 1578 O O . ILE A 1 202 ? -2.078 2.462 10.211 1.00 97.19 202 ILE A O 1
ATOM 1582 N N . PRO A 1 203 ? -0.526 2.322 8.590 1.00 98.12 203 PRO A N 1
ATOM 1583 C CA . PRO A 1 203 ? -1.529 2.250 7.531 1.00 98.12 203 PRO A CA 1
ATOM 1584 C C . PRO A 1 203 ? -2.454 1.031 7.646 1.00 98.12 203 PRO A C 1
ATOM 1586 O O . PRO A 1 203 ? -3.645 1.124 7.351 1.00 98.12 203 PRO A O 1
ATOM 1589 N N . LEU A 1 204 ? -1.929 -0.110 8.097 1.00 98.44 204 LEU A N 1
ATOM 1590 C CA . LEU A 1 204 ? -2.712 -1.334 8.266 1.00 98.44 204 LEU A CA 1
ATOM 1591 C C . LEU A 1 204 ? -3.660 -1.234 9.470 1.00 98.44 204 LEU A C 1
ATOM 1593 O O . LEU A 1 204 ? -4.800 -1.686 9.386 1.00 98.44 204 LEU A O 1
ATOM 1597 N N . VAL A 1 205 ? -3.239 -0.572 10.553 1.00 98.31 205 VAL A N 1
ATOM 1598 C CA . VAL A 1 205 ? -4.115 -0.261 11.694 1.00 98.31 205 VAL A CA 1
ATOM 1599 C C . VAL A 1 205 ? -5.252 0.669 11.260 1.00 98.31 205 VAL A C 1
ATOM 1601 O O . VAL A 1 205 ? -6.405 0.430 11.606 1.00 98.31 205 VAL A O 1
ATOM 1604 N N . GLU A 1 206 ? -4.978 1.683 10.434 1.00 97.88 206 GLU A N 1
ATOM 1605 C CA . GLU A 1 206 ? -6.036 2.534 9.871 1.00 97.88 206 GLU A CA 1
ATOM 1606 C C . GLU A 1 206 ? -7.004 1.760 8.960 1.00 97.88 206 GLU A C 1
ATOM 1608 O O . GLU A 1 206 ? -8.202 2.053 8.939 1.00 97.88 206 GLU A O 1
ATOM 1613 N N . TYR A 1 207 ? -6.515 0.765 8.208 1.00 98.38 207 TYR A N 1
ATOM 1614 C CA . TYR A 1 207 ? -7.363 -0.091 7.374 1.00 98.38 207 TYR A CA 1
ATOM 1615 C C . TYR A 1 207 ? -8.427 -0.831 8.193 1.00 98.38 207 TYR A C 1
ATOM 1617 O O . TYR A 1 207 ? -9.559 -0.946 7.718 1.00 98.38 207 TYR A O 1
ATOM 1625 N N . LEU A 1 208 ? -8.119 -1.249 9.428 1.00 98.31 208 LEU A N 1
ATOM 1626 C CA . LEU A 1 208 ? -9.085 -1.904 10.320 1.00 98.31 208 LEU A CA 1
ATOM 1627 C C . LEU A 1 208 ? -10.375 -1.073 10.438 1.00 98.31 208 LEU A C 1
ATOM 1629 O O . LEU A 1 208 ? -11.483 -1.609 10.385 1.00 98.31 208 LEU A O 1
ATOM 1633 N N . GLY A 1 209 ? -10.253 0.259 10.489 1.00 97.25 209 GLY A N 1
ATOM 1634 C CA . GLY A 1 209 ? -11.386 1.188 10.548 1.00 97.25 209 GLY A CA 1
ATOM 1635 C C . GLY A 1 209 ? -12.413 1.023 9.418 1.00 97.25 209 GLY A C 1
ATOM 1636 O O . GLY A 1 209 ? -13.582 1.382 9.576 1.00 97.25 209 GLY A O 1
ATOM 1637 N N . LYS A 1 210 ? -12.000 0.463 8.274 1.00 95.31 210 LYS A N 1
ATOM 1638 C CA . LYS A 1 210 ? -12.848 0.224 7.098 1.00 95.31 210 LYS A CA 1
ATOM 1639 C C . LYS A 1 210 ? -13.670 -1.063 7.192 1.00 95.31 210 LYS A C 1
ATOM 1641 O O . LYS A 1 210 ? -14.691 -1.145 6.516 1.00 95.31 210 LYS A O 1
ATOM 1646 N N . VAL A 1 211 ? -13.236 -2.045 7.986 1.00 96.00 211 VAL A N 1
ATOM 1647 C CA . VAL A 1 211 ? -13.838 -3.391 8.039 1.00 96.00 211 VAL A CA 1
ATOM 1648 C C . VAL A 1 211 ? -15.060 -3.429 8.958 1.00 96.00 211 VAL A C 1
ATOM 1650 O O . VAL A 1 211 ? -16.052 -4.063 8.617 1.00 96.00 211 VAL A O 1
ATOM 1653 N N . LYS A 1 212 ? -15.022 -2.688 10.076 1.00 94.19 212 LYS A N 1
ATOM 1654 C CA . LYS A 1 212 ? -16.162 -2.483 10.996 1.00 94.19 212 LYS A CA 1
ATOM 1655 C C . LYS A 1 212 ? -16.768 -3.771 11.574 1.00 94.19 212 LYS A C 1
ATOM 1657 O O . LYS A 1 212 ? -17.981 -3.899 11.690 1.00 94.19 212 LYS A O 1
ATOM 1662 N N . THR A 1 213 ? -15.919 -4.720 11.958 1.00 95.94 213 THR A N 1
ATOM 1663 C CA . THR A 1 213 ? -16.320 -5.961 12.641 1.00 95.94 213 THR A CA 1
ATOM 1664 C C . THR A 1 213 ? -15.799 -5.987 14.075 1.00 95.94 213 THR A C 1
ATOM 1666 O O . THR A 1 213 ? -14.815 -5.313 14.387 1.00 95.94 213 THR A O 1
ATOM 1669 N N . ALA A 1 214 ? -16.406 -6.811 14.939 1.00 96.75 214 ALA A N 1
ATOM 1670 C CA . ALA A 1 214 ? -15.928 -7.015 16.310 1.00 96.75 214 ALA A CA 1
ATOM 1671 C C . ALA A 1 214 ? -14.456 -7.464 16.332 1.00 96.75 214 ALA A C 1
ATOM 1673 O O . ALA A 1 214 ? -13.635 -6.861 17.012 1.00 96.75 214 ALA A O 1
ATOM 1674 N N . ARG A 1 215 ? -14.074 -8.413 15.466 1.00 97.69 215 ARG A N 1
ATOM 1675 C CA . ARG A 1 215 ? -12.677 -8.857 15.353 1.00 97.69 215 ARG A CA 1
ATOM 1676 C C . ARG A 1 215 ? -11.733 -7.733 14.912 1.00 97.69 215 ARG A C 1
ATOM 1678 O O . ARG A 1 215 ? -10.618 -7.642 15.411 1.00 97.69 215 ARG A O 1
ATOM 1685 N N . SER A 1 216 ? -12.162 -6.856 14.003 1.00 98.00 216 SER A N 1
ATOM 1686 C CA . SER A 1 216 ? -11.359 -5.700 13.589 1.00 98.00 216 SER A CA 1
ATOM 1687 C C . SER A 1 216 ? -11.201 -4.664 14.708 1.00 98.00 216 SER A C 1
ATOM 1689 O O . SER A 1 216 ? -10.127 -4.075 14.841 1.00 98.00 216 SER A O 1
ATOM 1691 N N . ARG A 1 217 ? -12.245 -4.452 15.521 1.00 98.00 217 ARG A N 1
ATOM 1692 C CA . ARG A 1 217 ? -12.185 -3.642 16.748 1.00 98.00 217 ARG A CA 1
ATOM 1693 C C . ARG A 1 217 ? -11.176 -4.237 17.727 1.00 98.00 217 ARG A C 1
ATOM 1695 O O . ARG A 1 217 ? -10.289 -3.521 18.179 1.00 98.00 217 ARG A O 1
ATOM 1702 N N . ASP A 1 218 ? -11.278 -5.533 18.007 1.00 98.00 218 ASP A N 1
ATOM 1703 C CA . ASP A 1 218 ? -10.437 -6.213 18.997 1.00 98.00 218 ASP A CA 1
ATOM 1704 C C . ASP A 1 218 ? -8.954 -6.187 18.599 1.00 98.00 218 ASP A C 1
ATOM 1706 O O . ASP A 1 218 ? -8.081 -6.065 19.455 1.00 98.00 218 ASP A O 1
ATOM 1710 N N . ILE A 1 219 ? -8.647 -6.241 17.297 1.00 98.00 219 ILE A N 1
ATOM 1711 C CA . ILE A 1 219 ? -7.280 -6.026 16.803 1.00 98.00 219 ILE A CA 1
ATOM 1712 C C . ILE A 1 219 ? -6.855 -4.569 17.013 1.00 98.00 219 ILE A C 1
ATOM 1714 O O . ILE A 1 219 ? -5.770 -4.338 17.538 1.00 98.00 219 ILE A O 1
ATOM 1718 N N . ALA A 1 220 ? -7.682 -3.585 16.646 1.00 98.06 220 ALA A N 1
ATOM 1719 C CA . ALA A 1 220 ? -7.333 -2.169 16.790 1.00 98.06 220 ALA A CA 1
ATOM 1720 C C . ALA A 1 220 ? -7.061 -1.773 18.255 1.00 98.06 220 ALA A C 1
ATOM 1722 O O . ALA A 1 220 ? -6.122 -1.022 18.512 1.00 98.06 220 ALA A O 1
ATOM 1723 N N . VAL A 1 221 ? -7.810 -2.329 19.216 1.00 98.06 221 VAL A N 1
ATOM 1724 C CA . VAL A 1 221 ? -7.600 -2.107 20.660 1.00 98.06 221 VAL A CA 1
ATOM 1725 C C . VAL A 1 221 ? -6.176 -2.470 21.099 1.00 98.06 221 VAL A C 1
ATOM 1727 O O . VAL A 1 221 ? -5.570 -1.732 21.874 1.00 98.06 221 VAL A O 1
ATOM 1730 N N . LYS A 1 222 ? -5.588 -3.543 20.552 1.00 96.31 222 LYS A N 1
ATOM 1731 C CA . LYS A 1 222 ? -4.216 -3.975 20.893 1.00 96.31 222 LYS A CA 1
ATOM 1732 C C . LYS A 1 222 ? -3.150 -2.931 20.546 1.00 96.31 222 LYS A C 1
ATOM 1734 O O . LYS A 1 222 ? -2.065 -2.955 21.116 1.00 96.31 222 LYS A O 1
ATOM 1739 N N . TYR A 1 223 ? -3.456 -2.005 19.638 1.00 96.69 223 TYR A N 1
ATOM 1740 C CA . TYR A 1 223 ? -2.540 -0.956 19.192 1.00 96.69 223 TYR A CA 1
ATOM 1741 C C . TYR A 1 223 ? -2.694 0.372 19.958 1.00 96.69 223 TYR A C 1
ATOM 1743 O O . TYR A 1 223 ? -1.972 1.321 19.656 1.00 96.69 223 TYR A O 1
ATOM 1751 N N . LEU A 1 224 ? -3.575 0.456 20.965 1.00 96.69 224 LEU A N 1
ATOM 1752 C CA . LEU A 1 224 ? -3.738 1.660 21.798 1.00 96.69 224 LEU A CA 1
ATOM 1753 C C . LEU A 1 224 ? -2.523 1.941 22.697 1.00 96.69 224 LEU A C 1
ATOM 1755 O O . LEU A 1 224 ? -2.204 3.096 22.946 1.00 96.69 224 LEU A O 1
ATOM 1759 N N . GLY A 1 225 ? -1.805 0.913 23.156 1.00 90.44 225 GLY A N 1
ATOM 1760 C CA . GLY A 1 225 ? -0.665 1.090 24.071 1.00 90.44 225 GLY A CA 1
ATOM 1761 C C . GLY A 1 225 ? 0.649 1.522 23.405 1.00 90.44 225 GLY A C 1
ATOM 1762 O O . GLY A 1 225 ? 1.650 1.702 24.091 1.00 90.44 225 GLY A O 1
ATOM 1763 N N . GLY A 1 226 ? 0.682 1.640 22.074 1.00 88.69 226 GLY A N 1
ATOM 1764 C CA . GLY A 1 226 ? 1.923 1.743 21.307 1.00 88.69 226 GLY A CA 1
ATOM 1765 C C . GLY A 1 226 ? 2.153 3.079 20.586 1.00 88.69 226 GLY A C 1
ATOM 1766 O O . GLY A 1 226 ? 1.385 4.038 20.720 1.00 88.69 226 GLY A O 1
ATOM 1767 N N . PRO A 1 227 ? 3.203 3.151 19.746 1.00 90.44 227 PRO A N 1
ATOM 1768 C CA . PRO A 1 227 ? 3.443 4.291 18.854 1.00 90.44 227 PRO A CA 1
ATOM 1769 C C . PRO A 1 227 ? 2.341 4.468 17.792 1.00 90.44 227 PRO A C 1
ATOM 1771 O O . PRO A 1 227 ? 2.230 5.524 17.182 1.00 90.44 227 PRO A O 1
ATOM 1774 N N . THR A 1 228 ? 1.494 3.458 17.587 1.00 95.12 228 THR A N 1
ATOM 1775 C CA . THR A 1 228 ? 0.386 3.437 16.620 1.00 95.12 228 THR A CA 1
ATOM 1776 C C . THR A 1 228 ? -0.955 3.896 17.204 1.00 95.12 228 THR A C 1
ATOM 1778 O O . THR A 1 228 ? -1.974 3.841 16.512 1.00 95.12 228 THR A O 1
ATOM 1781 N N . ARG A 1 229 ? -0.985 4.357 18.460 1.00 97.19 229 ARG A N 1
ATOM 1782 C CA . ARG A 1 229 ? -2.221 4.675 19.192 1.00 97.19 229 ARG A CA 1
ATOM 1783 C C . ARG A 1 229 ? -3.124 5.702 18.514 1.00 97.19 229 ARG A C 1
ATOM 1785 O O . ARG A 1 229 ? -4.338 5.533 18.527 1.00 97.19 229 ARG A O 1
ATOM 1792 N N . GLU A 1 230 ? -2.560 6.707 17.839 1.00 97.75 230 GLU A N 1
ATOM 1793 C CA . GLU A 1 230 ? -3.358 7.662 17.054 1.00 97.75 230 GLU A CA 1
ATOM 1794 C C . GLU A 1 230 ? -4.179 6.944 15.969 1.00 97.75 230 GLU A C 1
ATOM 1796 O O . GLU A 1 230 ? -5.386 7.162 15.837 1.00 97.75 230 GLU A O 1
ATOM 1801 N N . ALA A 1 231 ? -3.532 6.049 15.216 1.00 97.75 231 ALA A N 1
ATOM 1802 C CA . ALA A 1 231 ? -4.168 5.270 14.161 1.00 97.75 231 ALA A CA 1
ATOM 1803 C C . ALA A 1 231 ? -5.216 4.304 14.724 1.00 97.75 231 ALA A C 1
ATOM 1805 O O . ALA A 1 231 ? -6.287 4.156 14.136 1.00 97.75 231 ALA A O 1
ATOM 1806 N N . ALA A 1 232 ? -4.937 3.694 15.879 1.00 98.31 232 ALA A N 1
ATOM 1807 C CA . ALA A 1 232 ? -5.873 2.814 16.572 1.00 98.31 232 ALA A CA 1
ATOM 1808 C C . ALA A 1 232 ? -7.146 3.562 16.998 1.00 98.31 232 ALA A C 1
ATOM 1810 O O . ALA A 1 232 ? -8.248 3.134 16.653 1.00 98.31 232 ALA A O 1
ATOM 1811 N N . ILE A 1 233 ? -7.013 4.721 17.655 1.00 98.56 233 ILE A N 1
ATOM 1812 C CA . ILE A 1 233 ? -8.160 5.558 18.047 1.00 98.56 233 ILE A CA 1
ATOM 1813 C C . ILE A 1 233 ? -8.956 5.970 16.804 1.00 98.56 233 ILE A C 1
ATOM 1815 O O . ILE A 1 233 ? -10.176 5.810 16.760 1.00 98.56 233 ILE A O 1
ATOM 1819 N N . LYS A 1 234 ? -8.275 6.443 15.754 1.00 98.00 234 LYS A N 1
ATOM 1820 C CA . LYS A 1 234 ? -8.916 6.831 14.491 1.00 98.00 234 LYS A CA 1
ATOM 1821 C C . LYS A 1 234 ? -9.699 5.676 13.860 1.00 98.00 234 LYS A C 1
ATOM 1823 O O . LYS A 1 234 ? -10.826 5.889 13.405 1.00 98.00 234 LYS A O 1
ATOM 1828 N N . ALA A 1 235 ? -9.136 4.468 13.855 1.00 98.19 235 ALA A N 1
ATOM 1829 C CA . ALA A 1 235 ? -9.800 3.273 13.351 1.00 98.19 235 ALA A CA 1
ATOM 1830 C C . ALA A 1 235 ? -11.059 2.944 14.170 1.00 98.19 235 ALA A C 1
ATOM 1832 O O . ALA A 1 235 ? -12.129 2.773 13.589 1.00 98.19 235 ALA A O 1
ATOM 1833 N N . LEU A 1 236 ? -10.968 2.936 15.504 1.00 98.44 236 LEU A N 1
ATOM 1834 C CA . LEU A 1 236 ? -12.102 2.673 16.401 1.00 98.44 236 LEU A CA 1
ATOM 1835 C C . LEU A 1 236 ? -13.236 3.695 16.218 1.00 98.44 236 LEU A C 1
ATOM 1837 O O . LEU A 1 236 ? -14.406 3.317 16.110 1.00 98.44 236 LEU A O 1
ATOM 1841 N N . VAL A 1 237 ? -12.895 4.981 16.079 1.00 97.69 237 VAL A N 1
ATOM 1842 C CA . VAL A 1 237 ? -13.855 6.052 15.762 1.00 97.69 237 VAL A CA 1
ATOM 1843 C C . VAL A 1 237 ? -14.524 5.827 14.409 1.00 97.69 237 VAL A C 1
ATOM 1845 O O . VAL A 1 237 ? -15.736 5.994 14.283 1.00 97.69 237 VAL A O 1
ATOM 1848 N N . GLN A 1 238 ? -13.765 5.434 13.384 1.00 96.94 238 GLN A N 1
ATOM 1849 C CA . GLN A 1 238 ? -14.311 5.164 12.053 1.00 96.94 238 GLN A CA 1
ATOM 1850 C C . GLN A 1 238 ? -15.289 3.977 12.044 1.00 96.94 238 GLN A C 1
ATOM 1852 O O . GLN A 1 238 ? -16.271 3.997 11.293 1.00 96.94 238 GLN A O 1
ATOM 1857 N N . MET A 1 239 ? -15.047 2.968 12.885 1.00 96.12 239 MET A N 1
ATOM 1858 C CA . MET A 1 239 ? -15.952 1.829 13.051 1.00 96.12 239 MET A CA 1
ATOM 1859 C C . MET A 1 239 ? -17.226 2.177 13.823 1.00 96.12 239 MET A C 1
ATOM 1861 O O . MET A 1 239 ? -18.185 1.418 13.723 1.00 96.12 239 MET A O 1
ATOM 1865 N N . LYS A 1 240 ? -17.247 3.290 14.575 1.00 95.81 240 LYS A N 1
ATOM 1866 C CA . LYS A 1 240 ? -18.209 3.518 15.670 1.00 95.81 240 LYS A CA 1
ATOM 1867 C C . LYS A 1 240 ? -18.216 2.331 16.642 1.00 95.81 240 LYS A C 1
ATOM 1869 O O . LYS A 1 240 ? -19.270 1.800 16.974 1.00 95.81 240 LYS A O 1
ATOM 1874 N N . ALA A 1 241 ? -17.021 1.877 17.020 1.00 95.62 241 ALA A N 1
ATOM 1875 C CA . ALA A 1 241 ? -16.860 0.674 17.823 1.00 95.62 241 ALA A CA 1
ATOM 1876 C C . ALA A 1 241 ? -17.608 0.794 19.170 1.00 95.62 241 ALA A C 1
ATOM 1878 O O . ALA A 1 241 ? -17.386 1.775 19.885 1.00 95.62 241 ALA A O 1
ATOM 1879 N N . PRO A 1 242 ? -18.471 -0.176 19.525 1.00 93.00 242 PRO A N 1
ATOM 1880 C CA . PRO A 1 242 ? -19.112 -0.204 20.834 1.00 93.00 242 PRO A CA 1
ATOM 1881 C C . PRO A 1 242 ? -18.100 -0.594 21.915 1.00 93.00 242 PRO A C 1
ATOM 1883 O O . PRO A 1 242 ? -17.108 -1.271 21.626 1.00 93.00 242 PRO A O 1
ATOM 1886 N N . ASP A 1 243 ? -18.360 -0.150 23.144 1.00 92.06 243 ASP A N 1
ATOM 1887 C CA . ASP A 1 243 ? -17.646 -0.535 24.371 1.00 92.06 243 ASP A CA 1
ATOM 1888 C C . ASP A 1 243 ? -16.133 -0.281 24.387 1.00 92.06 243 ASP A C 1
ATOM 1890 O O . ASP A 1 243 ? -15.402 -0.904 25.147 1.00 92.06 243 ASP A O 1
ATOM 1894 N N . VAL A 1 244 ? -15.630 0.663 23.586 1.00 96.56 244 VAL A N 1
ATOM 1895 C CA . VAL A 1 244 ? -14.199 1.048 23.603 1.00 96.56 244 VAL A CA 1
ATOM 1896 C C . VAL A 1 244 ? -13.952 2.461 24.117 1.00 96.56 244 VAL A C 1
ATOM 1898 O O . VAL A 1 244 ? -12.806 2.894 24.201 1.00 96.56 244 VAL A O 1
ATOM 1901 N N . ARG A 1 245 ? -15.010 3.203 24.466 1.00 95.56 245 ARG A N 1
ATOM 1902 C CA . ARG A 1 245 ? -14.896 4.600 24.904 1.00 95.56 245 ARG A CA 1
ATOM 1903 C C . ARG A 1 245 ? -14.003 4.740 26.142 1.00 95.56 245 ARG A C 1
ATOM 1905 O O . ARG A 1 245 ? -13.078 5.543 26.122 1.00 95.56 245 ARG A O 1
ATOM 1912 N N . HIS A 1 246 ? -14.211 3.894 27.150 1.00 95.25 246 HIS A N 1
ATOM 1913 C CA . HIS A 1 246 ? -13.412 3.871 28.381 1.00 95.25 246 HIS A CA 1
ATOM 1914 C C . HIS A 1 246 ? -11.932 3.520 28.136 1.00 95.25 246 HIS A C 1
ATOM 1916 O O . HIS A 1 246 ? -11.062 3.952 28.881 1.00 95.25 246 HIS A O 1
ATOM 1922 N N . LEU A 1 247 ? -11.623 2.775 27.067 1.00 96.88 247 LEU A N 1
ATOM 1923 C CA . LEU A 1 247 ? -10.241 2.464 26.684 1.00 96.88 247 LEU A CA 1
ATOM 1924 C C . LEU A 1 247 ? -9.531 3.666 26.052 1.00 96.88 247 LEU A C 1
ATOM 1926 O O . LEU A 1 247 ? -8.306 3.713 26.047 1.00 96.88 247 LEU A O 1
ATOM 1930 N N . ILE A 1 248 ? -10.284 4.615 25.485 1.00 97.50 248 ILE A N 1
ATOM 1931 C CA . ILE A 1 248 ? -9.742 5.785 24.781 1.00 97.50 248 ILE A CA 1
ATOM 1932 C C . ILE A 1 248 ? -9.656 7.014 25.700 1.00 97.50 248 ILE A C 1
ATOM 1934 O O . ILE A 1 248 ? -8.825 7.890 25.478 1.00 97.50 248 ILE A O 1
ATOM 1938 N N . GLU A 1 249 ? -10.484 7.082 26.740 1.00 96.50 249 GLU A N 1
ATOM 1939 C CA . GLU A 1 249 ? -10.531 8.197 27.693 1.00 96.50 249 GLU A CA 1
ATOM 1940 C C . GLU A 1 249 ? -9.165 8.581 28.304 1.00 96.50 249 GLU A C 1
ATOM 1942 O O . GLU A 1 249 ? -8.859 9.774 28.311 1.00 96.50 249 GLU A O 1
ATOM 1947 N N . PRO A 1 250 ? -8.268 7.643 28.684 1.00 97.00 250 PRO A N 1
ATOM 1948 C CA . PRO A 1 250 ? -6.940 8.002 29.194 1.00 97.00 250 PRO A CA 1
ATOM 1949 C C . PRO A 1 250 ? -6.071 8.799 28.206 1.00 97.00 250 PRO A C 1
ATOM 1951 O O . PRO A 1 250 ? -5.126 9.472 28.609 1.00 97.00 250 PRO A O 1
ATOM 1954 N N . PHE A 1 251 ? -6.373 8.742 26.904 1.00 97.88 251 PHE A N 1
ATOM 1955 C CA . PHE A 1 251 ? -5.620 9.448 25.864 1.00 97.88 251 PHE A CA 1
ATOM 1956 C C . PHE A 1 251 ? -6.046 10.914 25.687 1.00 97.88 251 PHE A C 1
ATOM 1958 O O . PHE A 1 251 ? -5.462 11.617 24.858 1.00 97.88 251 PHE A O 1
ATOM 1965 N N . LEU A 1 252 ? -7.031 11.403 26.453 1.00 97.62 252 LEU A N 1
ATOM 1966 C CA . LEU A 1 252 ? -7.382 12.828 26.493 1.00 97.62 252 LEU A CA 1
ATOM 1967 C C . LEU A 1 252 ? -6.212 13.694 26.979 1.00 97.62 252 LEU A C 1
ATOM 1969 O O . LEU A 1 252 ? -6.041 14.807 26.483 1.00 97.62 252 LEU A O 1
ATOM 1973 N N . ASP A 1 253 ? -5.360 13.132 27.836 1.00 96.94 253 ASP A N 1
ATOM 1974 C CA . ASP A 1 253 ? -4.165 13.774 28.386 1.00 96.94 253 ASP A CA 1
ATOM 1975 C C . ASP A 1 253 ? -2.857 13.255 27.755 1.00 96.94 253 ASP A C 1
ATOM 1977 O O . ASP A 1 253 ? -1.769 13.506 28.274 1.00 96.94 253 ASP A O 1
ATOM 1981 N N . ASP A 1 254 ? -2.924 12.540 26.620 1.00 97.62 254 ASP A N 1
ATOM 1982 C CA . ASP A 1 254 ? -1.728 11.997 25.954 1.00 97.62 254 ASP A CA 1
ATOM 1983 C C . ASP A 1 254 ? -0.705 13.112 25.671 1.00 97.62 254 ASP A C 1
ATOM 1985 O O . ASP A 1 254 ? -1.088 14.181 25.186 1.00 97.62 254 ASP A O 1
ATOM 1989 N N . PRO A 1 255 ? 0.606 12.910 25.890 1.00 96.06 255 PRO A N 1
ATOM 1990 C CA . PRO A 1 255 ? 1.605 13.942 25.612 1.00 96.06 255 PRO A CA 1
ATOM 1991 C C . PRO A 1 255 ? 1.607 14.392 24.142 1.00 96.06 255 PRO A C 1
ATOM 1993 O O . PRO A 1 255 ? 1.951 15.540 23.847 1.00 96.06 255 PRO A O 1
ATOM 1996 N N . HIS A 1 256 ? 1.175 13.538 23.210 1.00 96.25 256 HIS A N 1
ATOM 1997 C CA . HIS A 1 256 ? 1.164 13.832 21.786 1.00 96.25 256 HIS A CA 1
ATOM 1998 C C . HIS A 1 256 ? -0.145 14.531 21.346 1.00 96.25 256 HIS A C 1
ATOM 2000 O O . HIS A 1 256 ? -1.217 13.923 21.381 1.00 96.25 256 HIS A O 1
ATOM 2006 N N . PRO A 1 257 ? -0.098 15.794 20.863 1.00 96.69 257 PRO A N 1
ATOM 2007 C CA . PRO A 1 257 ? -1.308 16.551 20.521 1.00 96.69 257 PRO A CA 1
ATOM 2008 C C . PRO A 1 257 ? -2.260 15.897 19.494 1.00 96.69 257 PRO A C 1
ATOM 2010 O O . PRO A 1 257 ? -3.475 15.981 19.693 1.00 96.69 257 PRO A O 1
ATOM 2013 N N . PRO A 1 258 ? -1.784 15.231 18.419 1.00 96.06 258 PRO A N 1
ATOM 2014 C CA . PRO A 1 258 ? -2.648 14.490 17.499 1.00 96.06 258 PRO A CA 1
ATOM 2015 C C . PRO A 1 258 ? -3.438 13.373 18.187 1.00 96.06 258 PRO A C 1
ATOM 2017 O O . PRO 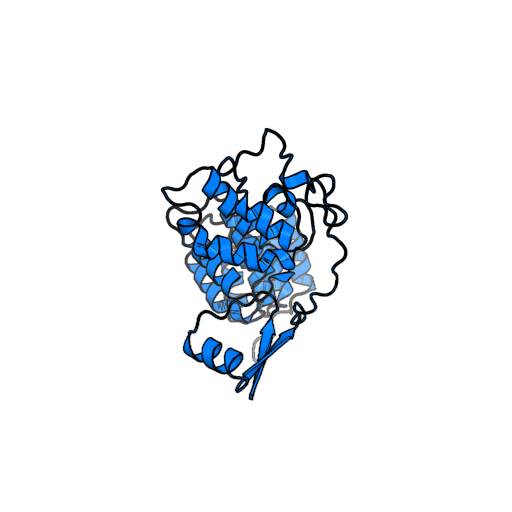A 1 258 ? -4.616 13.195 17.879 1.00 96.06 258 PRO A O 1
ATOM 2020 N N . VAL A 1 259 ? -2.838 12.681 19.163 1.00 97.75 259 VAL A N 1
ATOM 2021 C CA . VAL A 1 259 ? -3.512 11.628 19.935 1.00 97.75 259 VAL A CA 1
ATOM 2022 C C . VAL A 1 259 ? -4.645 12.224 20.767 1.00 97.75 259 VAL A C 1
ATOM 2024 O O . VAL A 1 259 ? -5.782 11.770 20.629 1.00 97.75 259 VAL A O 1
ATOM 2027 N N . ARG A 1 260 ? -4.387 13.309 21.514 1.00 97.88 260 ARG A N 1
ATOM 2028 C CA . ARG A 1 260 ? -5.434 14.022 22.276 1.00 97.88 260 ARG A CA 1
ATOM 2029 C C . ARG A 1 260 ? -6.592 14.463 21.388 1.00 97.88 260 ARG A C 1
ATOM 2031 O O . ARG A 1 260 ? -7.758 14.273 21.724 1.00 97.88 260 ARG A O 1
ATOM 2038 N N . LYS A 1 261 ? -6.280 15.004 20.205 1.00 97.38 261 LYS A N 1
ATOM 2039 C CA . LYS A 1 261 ? -7.290 15.420 19.220 1.00 97.38 261 LYS A CA 1
ATOM 2040 C C . LYS A 1 261 ? -8.170 14.249 18.769 1.00 97.38 261 LYS A C 1
ATOM 2042 O O . LYS A 1 261 ? -9.381 14.424 18.628 1.00 97.38 261 LYS A O 1
ATOM 2047 N N . GLN A 1 262 ? -7.592 13.071 18.525 1.00 97.06 262 GLN A N 1
ATOM 2048 C CA . GLN A 1 262 ? -8.384 11.887 18.177 1.00 97.06 262 GLN A CA 1
ATOM 2049 C C . GLN A 1 262 ? -9.187 11.358 19.370 1.00 97.06 262 GLN A C 1
ATOM 2051 O O . GLN A 1 262 ? -10.329 10.948 19.171 1.00 97.06 262 GLN A O 1
ATOM 2056 N N . ALA A 1 263 ? -8.641 11.403 20.588 1.00 97.75 263 ALA A N 1
ATOM 2057 C CA . ALA A 1 263 ? -9.338 10.981 21.803 1.00 97.75 263 ALA A CA 1
ATOM 2058 C C . ALA A 1 263 ? -10.575 11.851 22.086 1.00 97.75 263 ALA A C 1
ATOM 2060 O O . ALA A 1 263 ? -11.664 11.319 22.290 1.00 97.75 263 ALA A O 1
ATOM 2061 N N . LEU A 1 264 ? -10.455 13.179 21.971 1.00 97.62 264 LEU A N 1
ATOM 2062 C CA . LEU A 1 264 ? -11.590 14.108 22.072 1.00 97.62 264 LEU A CA 1
ATOM 2063 C C . LEU A 1 264 ? -12.676 13.782 21.041 1.00 97.62 264 LEU A C 1
ATOM 2065 O O . LEU A 1 264 ? -13.842 13.592 21.382 1.00 97.62 264 LEU A O 1
ATOM 2069 N N . ARG A 1 265 ? -12.277 13.602 19.776 1.00 96.06 265 ARG A N 1
ATOM 2070 C CA . ARG A 1 265 ? -13.195 13.190 18.706 1.00 96.06 265 ARG A CA 1
ATOM 2071 C C . ARG A 1 265 ? -13.856 11.837 18.995 1.00 96.06 265 ARG A C 1
ATOM 2073 O O . ARG A 1 265 ? -14.982 11.604 18.558 1.00 96.06 265 ARG A O 1
ATOM 2080 N N . ALA A 1 266 ? -13.167 10.932 19.683 1.00 96.75 266 ALA A N 1
ATOM 2081 C CA . ALA A 1 266 ? -13.726 9.649 20.078 1.00 96.75 266 ALA A CA 1
ATOM 2082 C C . ALA A 1 266 ? -14.825 9.808 21.133 1.00 96.75 266 ALA A C 1
ATOM 2084 O O . ALA A 1 266 ? -15.861 9.159 21.008 1.00 96.75 266 ALA A O 1
ATOM 2085 N N . MET A 1 267 ? -14.659 10.716 22.098 1.00 96.38 267 MET A N 1
ATOM 2086 C CA . MET A 1 267 ? -15.689 11.012 23.103 1.00 96.38 267 MET A CA 1
ATOM 2087 C C . MET A 1 267 ? -16.973 11.582 22.485 1.00 96.38 267 MET A C 1
ATOM 2089 O O . MET A 1 267 ? -18.067 11.333 22.984 1.00 96.38 267 MET A O 1
ATOM 2093 N N . GLU A 1 268 ? -16.864 12.308 21.375 1.00 94.38 268 GLU A N 1
ATOM 2094 C CA . GLU A 1 268 ? -18.027 12.834 20.652 1.00 94.38 268 GLU A CA 1
ATOM 2095 C C . GLU A 1 268 ? -18.739 11.774 19.800 1.00 94.38 268 GLU A C 1
ATOM 2097 O O . GLU A 1 268 ? -19.955 11.825 19.628 1.00 94.38 268 GLU A O 1
ATOM 2102 N N . LYS A 1 269 ? -17.983 10.845 19.198 1.00 94.69 269 LYS A N 1
ATOM 2103 C CA . LYS A 1 269 ? -18.482 9.995 18.099 1.00 94.69 269 LYS A CA 1
ATOM 2104 C C . LYS A 1 269 ? -18.736 8.545 18.470 1.00 94.69 269 LYS A C 1
ATOM 2106 O O . LYS A 1 269 ? -19.426 7.858 17.713 1.00 94.69 269 LYS A O 1
ATOM 2111 N N . LEU A 1 270 ? -18.139 8.059 19.552 1.00 93.88 270 LEU A N 1
ATOM 2112 C CA . LEU A 1 270 ? -18.333 6.685 19.988 1.00 93.88 270 LEU A CA 1
ATOM 2113 C C . LEU A 1 270 ? -19.608 6.554 20.822 1.00 93.88 270 LEU A C 1
ATOM 2115 O O . LEU A 1 270 ? -19.923 7.467 21.595 1.00 93.88 270 LEU A O 1
ATOM 2119 N N . PRO A 1 271 ? -20.318 5.418 20.696 1.00 86.38 271 PRO A N 1
ATOM 2120 C CA . PRO A 1 271 ? -21.448 5.119 21.559 1.00 86.38 271 PRO A CA 1
ATOM 2121 C C . PRO A 1 271 ? -21.062 5.239 23.044 1.00 86.38 271 PRO A C 1
ATOM 2123 O O . PRO A 1 271 ? -19.913 4.947 23.406 1.00 86.38 271 PRO A O 1
ATOM 2126 N N . PRO A 1 272 ? -21.989 5.680 23.913 1.00 78.94 272 PRO A N 1
ATOM 2127 C CA . PRO A 1 272 ? -21.810 5.514 25.349 1.00 78.94 272 PRO A CA 1
ATOM 2128 C C . PRO A 1 272 ? -21.693 4.014 25.689 1.00 78.94 272 PRO A C 1
ATOM 2130 O O . PRO A 1 272 ? -22.104 3.182 24.877 1.00 78.94 272 PRO A O 1
ATOM 2133 N N . PRO A 1 273 ? -21.129 3.658 26.857 1.00 73.62 273 PRO A N 1
ATOM 2134 C CA . PRO A 1 273 ? -21.124 2.271 27.316 1.00 73.62 273 PRO A CA 1
ATOM 2135 C C . PRO A 1 273 ? -22.559 1.736 27.348 1.00 73.62 273 PRO A C 1
ATOM 2137 O O . PRO A 1 273 ? -23.458 2.465 27.783 1.00 73.62 273 PRO A O 1
ATOM 2140 N N . GLU A 1 274 ? -22.788 0.497 26.907 1.00 71.06 274 GLU A N 1
ATOM 2141 C CA . GLU A 1 274 ? -24.088 -0.132 27.153 1.00 71.06 274 GLU A CA 1
ATOM 2142 C C . GLU A 1 274 ? -24.343 -0.212 28.671 1.00 71.06 274 GLU A C 1
ATOM 2144 O O . GLU A 1 274 ? -23.424 -0.529 29.437 1.00 71.06 274 GLU A O 1
ATOM 2149 N N . PRO A 1 275 ? -25.563 0.113 29.142 1.00 61.47 275 PRO A N 1
ATOM 2150 C CA . PRO A 1 275 ? -25.911 -0.076 30.542 1.00 61.47 275 PRO A CA 1
ATOM 2151 C C . PRO A 1 275 ? -25.793 -1.563 30.888 1.00 61.47 275 PRO A C 1
ATOM 2153 O O . PRO A 1 275 ? -26.198 -2.420 30.103 1.00 61.47 275 PRO A O 1
ATOM 2156 N N . ALA A 1 276 ? -25.225 -1.864 32.059 1.00 57.16 276 ALA A N 1
ATOM 2157 C CA . ALA A 1 276 ? -25.073 -3.239 32.520 1.00 57.16 276 ALA A CA 1
ATOM 2158 C C . ALA A 1 276 ? -26.431 -3.972 32.481 1.00 57.16 276 ALA A C 1
ATOM 2160 O O . ALA A 1 276 ? -27.444 -3.361 32.841 1.00 57.16 276 ALA A O 1
ATOM 2161 N N . PRO A 1 277 ? -26.475 -5.247 32.046 1.00 57.72 277 PRO A N 1
ATOM 2162 C CA . PRO A 1 277 ? -27.706 -6.024 32.096 1.00 57.72 277 PRO A CA 1
ATOM 2163 C C . PRO A 1 277 ? -28.214 -6.075 33.542 1.00 57.72 277 PRO A C 1
ATOM 2165 O O . PRO A 1 277 ? -27.431 -6.316 34.463 1.00 57.72 277 PRO A O 1
ATOM 2168 N N . ALA A 1 278 ? -29.504 -5.771 33.706 1.00 51.12 278 ALA A N 1
ATOM 2169 C CA . ALA A 1 278 ? -30.213 -5.757 34.985 1.00 51.12 278 ALA A CA 1
ATOM 2170 C C . ALA A 1 278 ? -30.333 -7.154 35.608 1.00 51.12 278 ALA A C 1
ATOM 2172 O O . ALA A 1 278 ? -30.431 -8.138 34.837 1.00 51.12 278 ALA A O 1
#

Radius of gyration: 25.07 Å; chains: 1; bounding box: 52×45×85 Å

Secondary structure (DSSP, 8-state):
-EEEEETT-----HHHHHHHHTTSSEEEEE---------------TTPPTT-TTS--GGGTS--TT--TTBTTB-HHHHHHHHHTT---SSHHHHTTS-S--GGGHHHHHHHHHSHHHHS-SS--HHHHHHHHHHHHHT--GGGTT-HHHHHHHHHHHT-SSPPPHHHHHHHHHHHHHH--GGGHHHHHHHHHHSPTTS--HHHHHHHHHH--HHHHHHHHTTTTSTTHHHHHHHHHHHT-TT-HHHHGGGGG-SSHHHHHHHHHHHHHSPPPPPPP-

Organism: NCBI:txid208602

Foldseek 3Di:
DEDEDALPDDDPDPVVVVCCVVVVYHYHHDNPPPPCPPPDQQQDWDQFQPPPNPLDDVSLVVDDPVQDDLPQQFHSVLQVQCSVQRRHHRGLVRLLHIDQADLSCLVVLLVCLVCVCVVNPDPDDNNSLSNNLSSLSNLLHLSLAPVVSLLVSLLVQCVDPVHRDLVSQLSSLSSCLRRYALVCLVVLLVSVVPHDPPRNCLSSLLSLLRNLDPVSLVSLLVPCVDPNNLSSLNSCLSSLPAPCLVVLCVQCPPPDPSSVVSNVSCNVRHDDHDDPDD

InterPro domains:
  IPR011989 Armadillo-like helical [G3DSA:1.25.10.10] (83-278)
  IPR016024 Armadillo-type fold [SSF48371] (214-275)